Protein AF-A0A9P0GZU6-F1 (afdb_monomer)

pLDDT: mean 70.18, std 22.75, range [29.7, 97.75]

Sequence (263 aa):
MEDRLNSVRKYFKKKSNDSEFVQRFGGVPQIGFRISFCESTKELKVKVIGARQLPTDYGSVKPQGYLVKVTFYPSKQKFETKTAKDSWPTINEEFSCILLPVKKIDDFFKGQFISFTVYAALGKEEEEQRQKEKPKSILKRYFSFSDGEEIISLRNNSFRRSGSQRRSSYNNSLSNRRTVGAVTYNLDRKLFTQKLRTGEISTPDIWRNITEITSGIQTQPRDGPKGSIELTLQYGVSEDGTNDVVEVTVTKFRCSLQTNATS

Secondary structure (DSSP, 8-state):
--HHHHHHHHHHHGGGSHHHHTTSS-PPPEEEEEEEEETTTTEEEEEEEEEES--S-BTTB--SEEEEEEEEETTTEEEEPPPBPSSS-EEEEEEEEEPPP-SSGGGTTTT-EEEEEEEEE------S----------------------------------------SSSHHHHTEEEEEEEEEE--GGG--EE-TTSEEEPPPEEEEPBP---SS----S--TT-EEEEEEEEEPPTTSS--EEEEEEEEEE---------

InterPro domains:
  IPR000008 C2 domain [PF00168] (43-119)
  IPR035892 C2 domain superfamily [G3DSA:2.60.40.150] (23-128)
  IPR035892 C2 domain superfamily [SSF49562] (34-118)

Structure (mmCIF, N/CA/C/O backbone):
data_AF-A0A9P0GZU6-F1
#
_entry.id   AF-A0A9P0GZU6-F1
#
loop_
_atom_site.group_PDB
_atom_site.id
_atom_site.type_symbol
_atom_site.label_atom_id
_atom_site.label_alt_id
_atom_site.label_comp_id
_atom_site.label_asym_id
_atom_site.label_entity_id
_atom_site.label_seq_id
_atom_site.pdbx_PDB_ins_code
_atom_site.Cartn_x
_atom_site.Cartn_y
_atom_site.Cartn_z
_atom_site.occupancy
_atom_site.B_iso_or_equiv
_atom_site.auth_seq_id
_atom_site.auth_comp_id
_atom_site.auth_asym_id
_atom_site.auth_atom_id
_atom_site.pdbx_PDB_model_num
ATOM 1 N N . MET A 1 1 ? -29.884 -37.800 -18.951 1.00 50.56 1 MET A N 1
ATOM 2 C CA . MET A 1 1 ? -29.728 -36.664 -18.005 1.00 50.56 1 MET A CA 1
ATOM 3 C C . MET A 1 1 ? -28.261 -36.457 -17.588 1.00 50.56 1 MET A C 1
ATOM 5 O O . MET A 1 1 ? -27.971 -35.522 -16.853 1.00 50.56 1 MET A O 1
ATOM 9 N N . GLU A 1 2 ? -27.322 -37.261 -18.102 1.00 46.12 2 GLU A N 1
ATOM 10 C CA . GLU A 1 2 ? -25.896 -37.210 -17.738 1.00 46.12 2 GLU A CA 1
ATOM 11 C C . GLU A 1 2 ? -25.063 -36.249 -18.608 1.00 46.12 2 GLU A C 1
ATOM 13 O O . GLU A 1 2 ? -24.089 -35.672 -18.125 1.00 46.12 2 GLU A O 1
ATOM 18 N N . ASP A 1 3 ? -25.492 -35.948 -19.838 1.00 48.25 3 ASP A N 1
ATOM 19 C CA . ASP A 1 3 ? -24.743 -35.048 -20.733 1.00 48.25 3 ASP A CA 1
ATOM 20 C C . ASP A 1 3 ? -24.732 -33.582 -20.277 1.00 48.25 3 ASP A C 1
ATOM 22 O O . ASP A 1 3 ? -23.764 -32.851 -20.505 1.00 48.25 3 ASP A O 1
ATOM 26 N N . ARG A 1 4 ? -25.770 -33.141 -19.552 1.00 49.88 4 ARG A N 1
ATOM 27 C CA . ARG A 1 4 ? -25.825 -31.778 -18.995 1.00 49.88 4 ARG A CA 1
ATOM 28 C C . ARG A 1 4 ? -24.855 -31.580 -17.825 1.00 49.88 4 ARG A C 1
ATOM 30 O O . ARG A 1 4 ? -24.343 -30.476 -17.652 1.00 49.88 4 ARG A O 1
ATOM 37 N N . LEU A 1 5 ? -24.540 -32.636 -17.070 1.00 46.06 5 LEU A N 1
ATOM 38 C CA . LEU A 1 5 ? -23.590 -32.574 -15.951 1.00 46.06 5 LEU A CA 1
ATOM 39 C C . LEU A 1 5 ? -22.130 -32.502 -16.435 1.00 46.06 5 LEU A C 1
ATOM 41 O O . LEU A 1 5 ? -21.292 -31.856 -15.796 1.00 46.06 5 LEU A O 1
ATOM 45 N N . ASN A 1 6 ? -21.828 -33.073 -17.606 1.00 44.62 6 ASN A N 1
ATOM 46 C CA . ASN A 1 6 ? -20.489 -33.021 -18.197 1.00 44.62 6 ASN A CA 1
ATOM 47 C C . ASN A 1 6 ? -20.115 -31.638 -18.762 1.00 44.62 6 ASN A C 1
ATOM 49 O O . ASN A 1 6 ? -18.947 -31.242 -18.680 1.00 44.62 6 ASN A O 1
ATOM 53 N N . SER A 1 7 ? -21.082 -30.856 -19.253 1.00 52.66 7 SER A N 1
ATOM 54 C CA . SER A 1 7 ? -20.830 -29.473 -19.698 1.00 52.66 7 SER A CA 1
ATOM 55 C C . SER A 1 7 ? -20.532 -28.515 -18.541 1.00 52.66 7 SER A C 1
ATOM 57 O O . SER A 1 7 ? -19.673 -27.641 -18.673 1.00 52.66 7 SER A O 1
ATOM 59 N N . VAL A 1 8 ? -21.152 -28.718 -17.373 1.00 52.28 8 VAL A N 1
ATOM 60 C CA . VAL A 1 8 ? -20.880 -27.902 -16.176 1.00 52.28 8 VAL A CA 1
ATOM 61 C C . VAL A 1 8 ? -19.484 -28.206 -15.618 1.00 52.28 8 VAL A C 1
ATOM 63 O O . VAL A 1 8 ? -18.728 -27.282 -15.317 1.00 52.28 8 VAL A O 1
ATOM 66 N N . ARG A 1 9 ? -19.064 -29.481 -15.584 1.00 46.75 9 ARG A N 1
ATOM 67 C CA . ARG A 1 9 ? -17.690 -29.856 -15.186 1.00 46.75 9 ARG A CA 1
ATOM 68 C C . ARG A 1 9 ? -16.615 -29.275 -16.110 1.00 46.75 9 ARG A C 1
ATOM 70 O O . ARG A 1 9 ? -15.569 -28.854 -15.618 1.00 46.75 9 ARG A O 1
ATOM 77 N N . LYS A 1 10 ? -16.863 -29.193 -17.424 1.00 45.28 10 LYS A N 1
ATOM 78 C CA . LYS A 1 10 ? -15.938 -28.537 -18.370 1.00 45.28 10 LYS A CA 1
ATOM 79 C C . LYS A 1 10 ? -15.837 -27.023 -18.146 1.00 45.28 10 LYS A C 1
ATOM 81 O O . LYS A 1 10 ? -14.750 -26.472 -18.305 1.00 45.28 10 LYS A O 1
ATOM 86 N N . TYR A 1 11 ? -16.910 -26.368 -17.702 1.00 40.34 11 TYR A N 1
ATOM 87 C CA . TYR A 1 11 ? -16.882 -24.946 -17.341 1.00 40.34 11 TYR A CA 1
ATOM 88 C C . TYR A 1 11 ? -16.046 -24.669 -16.082 1.00 40.34 11 TYR A C 1
ATOM 90 O O . TYR A 1 11 ? -15.279 -23.708 -16.055 1.00 40.34 11 TYR A O 1
ATOM 98 N N . PHE A 1 12 ? -16.108 -25.546 -15.074 1.00 44.78 12 PHE A N 1
ATOM 99 C CA . PHE A 1 12 ? -15.284 -25.415 -13.865 1.00 44.78 12 PHE A CA 1
ATOM 100 C C . PHE A 1 12 ? -13.815 -25.822 -14.068 1.00 44.78 12 PHE A C 1
ATOM 102 O O . PHE A 1 12 ? -12.946 -25.271 -13.397 1.00 44.78 12 PHE A O 1
ATOM 109 N N . LYS A 1 13 ? -13.504 -26.700 -15.034 1.00 39.34 13 LYS A N 1
ATOM 110 C CA . LYS A 1 13 ? -12.113 -27.026 -15.416 1.00 39.34 13 LYS A CA 1
ATOM 111 C C . LYS A 1 13 ? -11.440 -25.964 -16.292 1.00 39.34 13 LYS A C 1
ATOM 113 O O . LYS A 1 13 ? -10.220 -25.903 -16.333 1.00 39.34 13 LYS A O 1
ATOM 118 N N . LYS A 1 14 ? -12.192 -25.093 -16.974 1.00 38.81 14 LYS A N 1
ATOM 119 C CA . LYS A 1 14 ? -11.591 -24.021 -17.792 1.00 38.81 14 LYS A CA 1
ATOM 120 C C . LYS A 1 14 ? -11.000 -22.883 -16.945 1.00 38.81 14 LYS A C 1
ATOM 122 O O . LYS A 1 14 ? -10.161 -22.139 -17.434 1.00 38.81 14 LYS A O 1
ATOM 127 N N . LYS A 1 15 ? -11.376 -22.784 -15.663 1.00 37.78 15 LYS A N 1
ATOM 128 C CA . LYS A 1 15 ? -10.842 -21.787 -14.720 1.00 37.78 15 LYS A CA 1
ATOM 129 C C . LYS A 1 15 ? -9.496 -22.177 -14.088 1.00 37.78 15 LYS A C 1
ATOM 131 O O . LYS A 1 15 ? -8.922 -21.366 -13.374 1.00 37.78 15 LYS A O 1
ATOM 136 N N . SER A 1 16 ? -8.993 -23.389 -14.347 1.00 39.06 16 SER A N 1
ATOM 137 C CA . SER A 1 16 ? -7.688 -23.864 -13.857 1.00 39.06 16 SER A CA 1
ATOM 138 C C . SER A 1 16 ? -6.571 -23.807 -14.903 1.00 39.06 16 SER A C 1
ATOM 140 O O . SER A 1 16 ? -5.476 -24.276 -14.625 1.00 39.06 16 SER A O 1
ATOM 142 N N . ASN A 1 17 ? -6.812 -23.254 -16.096 1.00 33.50 17 ASN A N 1
ATOM 143 C CA . ASN A 1 17 ? -5.768 -23.130 -17.123 1.00 33.50 17 ASN A CA 1
ATOM 144 C C . ASN A 1 17 ? -5.117 -21.739 -17.175 1.00 33.50 17 ASN A C 1
ATOM 146 O O . ASN A 1 17 ? -4.093 -21.585 -17.832 1.00 33.50 17 ASN A O 1
ATOM 150 N N . ASP A 1 18 ? -5.614 -20.761 -16.410 1.00 41.44 18 ASP A N 1
ATOM 151 C CA . ASP A 1 18 ? -4.867 -19.516 -16.172 1.00 41.44 18 ASP A CA 1
ATOM 152 C C . ASP A 1 18 ? -3.592 -19.771 -15.346 1.00 41.44 18 ASP A C 1
ATOM 154 O O . ASP A 1 18 ? -2.635 -19.007 -15.434 1.00 41.44 18 ASP A O 1
ATOM 158 N N . SER A 1 19 ? -3.516 -20.878 -14.593 1.00 42.94 19 SER A N 1
ATOM 159 C CA . SER A 1 19 ? -2.302 -21.264 -13.860 1.00 42.94 19 SER A CA 1
ATOM 160 C C . SER A 1 19 ? -1.188 -21.852 -14.732 1.00 42.94 19 SER A C 1
ATOM 162 O O . SER A 1 19 ? -0.045 -21.874 -14.285 1.00 42.94 19 SER A O 1
ATOM 164 N N . GLU A 1 20 ? -1.471 -22.285 -15.965 1.00 37.75 20 GLU A N 1
ATOM 165 C CA . GLU A 1 20 ? -0.438 -22.816 -16.874 1.00 37.75 20 GLU A CA 1
ATOM 166 C C . GLU A 1 20 ? 0.292 -21.700 -17.642 1.00 37.75 20 GLU A C 1
ATOM 168 O O . GLU A 1 20 ? 1.477 -21.825 -17.947 1.00 37.75 20 GLU A O 1
ATOM 173 N N . PHE A 1 21 ? -0.366 -20.560 -17.887 1.00 39.41 21 PHE A N 1
ATOM 174 C CA . PHE A 1 21 ? 0.281 -19.394 -18.505 1.00 39.41 21 PHE A CA 1
ATOM 175 C C . PHE A 1 21 ? 1.208 -18.650 -17.524 1.00 39.41 21 PHE A C 1
ATOM 177 O O . PHE A 1 21 ? 2.250 -18.128 -17.920 1.00 39.41 21 PHE A O 1
ATOM 184 N N . VAL A 1 22 ? 0.887 -18.688 -16.225 1.00 44.03 22 VAL A N 1
ATOM 185 C CA . VAL A 1 22 ? 1.690 -18.104 -15.129 1.00 44.03 22 VAL A CA 1
ATOM 186 C C . VAL A 1 22 ? 2.964 -18.916 -14.835 1.00 44.03 22 VAL A C 1
ATOM 188 O O . VAL A 1 22 ? 3.830 -18.469 -14.095 1.00 44.03 22 VAL A O 1
ATOM 191 N N . GLN A 1 23 ? 3.135 -20.101 -15.425 1.00 40.12 23 GLN A N 1
ATOM 192 C CA . GLN A 1 23 ? 4.311 -20.938 -15.167 1.00 40.12 23 GLN A CA 1
ATOM 193 C C . GLN A 1 23 ? 5.523 -20.614 -16.055 1.00 40.12 23 GLN A C 1
ATOM 195 O O . GLN A 1 23 ? 6.624 -21.074 -15.759 1.00 40.12 23 GLN A O 1
ATOM 200 N N . ARG A 1 24 ? 5.355 -19.817 -17.123 1.00 39.38 24 ARG A N 1
ATOM 201 C CA . ARG A 1 24 ? 6.458 -19.444 -18.037 1.00 39.38 24 ARG A CA 1
ATOM 202 C C . ARG A 1 24 ? 7.058 -18.060 -17.793 1.00 39.38 24 ARG A C 1
ATOM 204 O O . ARG A 1 24 ? 8.130 -17.776 -18.315 1.00 39.38 24 ARG A O 1
ATOM 211 N N . PHE A 1 25 ? 6.419 -17.236 -16.971 1.00 44.50 25 PHE A N 1
ATOM 212 C CA . PHE A 1 25 ? 6.897 -15.914 -16.573 1.00 44.50 25 PHE A CA 1
ATOM 213 C C . PHE A 1 25 ? 6.663 -15.778 -15.067 1.00 44.50 25 PHE A C 1
ATOM 215 O O . PHE A 1 25 ? 5.678 -16.307 -14.574 1.00 44.50 25 PHE A O 1
ATOM 222 N N . GLY A 1 26 ? 7.599 -15.170 -14.331 1.00 57.03 26 GLY A N 1
ATOM 223 C CA . GLY A 1 26 ? 7.640 -15.162 -12.861 1.00 57.03 26 GLY A CA 1
ATOM 224 C C . GLY A 1 26 ? 6.287 -14.923 -12.169 1.00 57.03 26 GLY A C 1
ATOM 225 O O . GLY A 1 26 ? 5.406 -14.269 -12.714 1.00 57.03 26 GLY A O 1
ATOM 226 N N . GLY A 1 27 ? 6.120 -15.489 -10.967 1.00 74.56 27 GLY A N 1
ATOM 227 C CA . GLY A 1 27 ? 4.840 -15.502 -10.244 1.00 74.56 27 GLY A CA 1
ATOM 228 C C . GLY A 1 27 ? 4.198 -14.124 -9.999 1.00 74.56 27 GLY A C 1
ATOM 229 O O . GLY A 1 27 ? 4.777 -13.078 -10.267 1.00 74.56 27 GLY A O 1
ATOM 230 N N . VAL A 1 28 ? 2.967 -14.123 -9.480 1.00 88.06 28 VAL A N 1
ATOM 231 C CA . VAL A 1 28 ? 2.176 -12.897 -9.277 1.00 88.06 28 VAL A CA 1
ATOM 232 C C . VAL A 1 28 ? 2.859 -11.958 -8.266 1.00 88.06 28 VAL A C 1
ATOM 234 O O . VAL A 1 28 ? 3.036 -12.365 -7.114 1.00 88.06 28 VAL A O 1
ATOM 237 N N . PRO A 1 29 ? 3.164 -10.694 -8.628 1.00 92.62 29 PRO A N 1
ATOM 238 C CA . PRO A 1 29 ? 3.783 -9.736 -7.719 1.00 92.62 29 PRO A CA 1
ATOM 239 C C . PRO A 1 29 ? 2.983 -9.577 -6.427 1.00 92.62 29 PRO A C 1
ATOM 241 O O . PRO A 1 29 ? 1.757 -9.442 -6.447 1.00 92.62 29 PRO A O 1
ATOM 244 N N . GLN A 1 30 ? 3.668 -9.579 -5.287 1.00 95.62 30 GLN A N 1
ATOM 245 C CA . GLN A 1 30 ? 3.032 -9.513 -3.972 1.00 95.62 30 GLN A CA 1
ATOM 246 C C . GLN A 1 30 ? 3.766 -8.572 -3.026 1.00 95.62 30 GLN A C 1
ATOM 248 O O . GLN A 1 30 ? 4.989 -8.454 -3.071 1.00 95.62 30 GLN A O 1
ATOM 253 N N . ILE A 1 31 ? 3.007 -7.957 -2.122 1.00 97.00 31 ILE A N 1
ATOM 254 C CA . ILE A 1 31 ? 3.524 -7.134 -1.029 1.00 97.00 31 ILE A CA 1
ATOM 255 C C . ILE A 1 31 ? 3.182 -7.764 0.320 1.00 97.00 31 ILE A C 1
ATOM 257 O O . ILE A 1 31 ? 2.057 -8.225 0.535 1.00 97.00 31 ILE A O 1
ATOM 261 N N . GLY A 1 32 ? 4.172 -7.783 1.209 1.00 97.31 32 GLY A N 1
ATOM 262 C CA . GLY A 1 32 ? 4.068 -8.227 2.589 1.00 97.31 32 GLY A CA 1
ATOM 263 C C . GLY A 1 32 ? 3.984 -7.038 3.540 1.00 97.31 32 GLY A C 1
ATOM 264 O O . GLY A 1 32 ? 4.826 -6.138 3.483 1.00 97.31 32 GLY A O 1
ATOM 265 N N . PHE A 1 33 ? 3.002 -7.031 4.435 1.00 97.75 33 PHE A N 1
ATOM 266 C CA . PHE A 1 33 ? 2.864 -5.997 5.459 1.00 97.75 33 PHE A CA 1
ATOM 267 C C . PHE A 1 33 ? 2.234 -6.532 6.746 1.00 97.75 33 PHE A C 1
ATOM 269 O O . PHE A 1 33 ? 1.566 -7.567 6.756 1.00 97.75 33 PHE A O 1
ATOM 276 N N . ARG A 1 34 ? 2.429 -5.789 7.834 1.00 96.81 34 ARG A N 1
ATOM 277 C CA . ARG A 1 34 ? 1.799 -6.016 9.136 1.00 96.81 34 ARG A CA 1
ATOM 278 C C . ARG A 1 34 ? 1.287 -4.694 9.686 1.00 96.81 34 ARG A C 1
ATOM 280 O O . ARG A 1 34 ? 1.948 -3.669 9.528 1.00 96.81 34 ARG A O 1
ATOM 287 N N . ILE A 1 35 ? 0.126 -4.715 10.326 1.00 95.81 35 ILE A N 1
ATOM 288 C CA . ILE A 1 35 ? -0.487 -3.522 10.908 1.00 95.81 35 ILE A CA 1
ATOM 289 C C . ILE A 1 35 ? -0.637 -3.744 12.405 1.00 95.81 35 ILE A C 1
ATOM 291 O O . ILE A 1 35 ? -1.144 -4.784 12.824 1.00 95.81 35 ILE A O 1
ATOM 295 N N . SER A 1 36 ? -0.222 -2.760 13.191 1.00 94.62 36 SER A N 1
ATOM 296 C CA . SER A 1 36 ? -0.380 -2.750 14.640 1.00 94.62 36 SER A CA 1
ATOM 297 C C . SER A 1 36 ? -1.113 -1.493 15.086 1.00 94.62 36 SER A C 1
ATOM 299 O O . SER A 1 36 ? -0.995 -0.441 14.463 1.00 94.62 36 SER A O 1
ATOM 301 N N . PHE A 1 37 ? -1.885 -1.592 16.157 1.00 93.12 37 PHE A N 1
ATOM 302 C CA . PHE A 1 37 ? -2.623 -0.480 16.731 1.00 93.12 37 PHE A CA 1
ATOM 303 C C . PHE A 1 37 ? -2.463 -0.475 18.245 1.00 93.12 37 PHE A C 1
ATOM 305 O O . PHE A 1 37 ? -2.721 -1.481 18.910 1.00 93.12 37 PHE A O 1
ATOM 312 N N . CYS A 1 38 ? -2.062 0.672 18.781 1.00 91.25 38 CYS A N 1
ATOM 313 C CA . CYS A 1 38 ? -1.975 0.909 20.211 1.00 91.25 38 CYS A CA 1
ATOM 314 C C . CYS A 1 38 ? -3.171 1.751 20.661 1.00 91.25 38 CYS A C 1
ATOM 316 O O . CYS A 1 38 ? -3.330 2.901 20.250 1.00 91.25 38 CYS A O 1
ATOM 318 N N . GLU A 1 39 ? -4.014 1.186 21.524 1.00 86.88 39 GLU A N 1
ATOM 319 C CA . GLU A 1 39 ? -5.253 1.838 21.959 1.00 86.88 39 GLU A CA 1
ATOM 320 C C . GLU A 1 39 ? -4.998 3.065 22.851 1.00 86.88 39 GLU A C 1
ATOM 322 O O . GLU A 1 39 ? -5.708 4.066 22.747 1.00 86.88 39 GLU A O 1
ATOM 327 N N . SER A 1 40 ? -3.950 3.030 23.681 1.00 86.88 40 SER A N 1
ATOM 328 C CA . SER A 1 40 ? -3.622 4.114 24.617 1.00 86.88 40 SER A CA 1
ATOM 329 C C . SER A 1 40 ? -3.094 5.364 23.910 1.00 86.88 40 SER A C 1
ATOM 331 O O . SER A 1 40 ? -3.500 6.480 24.237 1.00 86.88 40 SER A O 1
ATOM 333 N N . THR A 1 41 ? -2.224 5.189 22.913 1.00 88.94 41 THR A N 1
ATOM 334 C CA . THR A 1 41 ? -1.644 6.291 22.129 1.00 88.94 41 THR A CA 1
ATOM 335 C C . THR A 1 41 ? -2.458 6.625 20.882 1.00 88.94 41 THR A C 1
ATOM 337 O O . THR A 1 41 ? -2.214 7.655 20.256 1.00 88.94 41 THR A O 1
ATOM 340 N N . LYS A 1 42 ? -3.437 5.777 20.526 1.00 89.12 42 LYS A N 1
ATOM 341 C CA . LYS A 1 42 ? -4.217 5.846 19.275 1.00 89.12 42 LYS A CA 1
ATOM 342 C C . LYS A 1 42 ? -3.323 5.805 18.035 1.00 89.12 42 LYS A C 1
ATOM 344 O O . LYS A 1 42 ? -3.674 6.336 16.981 1.00 89.12 42 LYS A O 1
ATOM 349 N N . GLU A 1 43 ? -2.152 5.200 18.174 1.00 92.00 43 GLU A N 1
ATOM 350 C CA . GLU A 1 43 ? -1.154 5.114 17.122 1.00 92.00 43 GLU A CA 1
ATOM 351 C C . GLU A 1 43 ? -1.396 3.853 16.294 1.00 92.00 43 GLU A C 1
ATOM 353 O O . GLU A 1 43 ? -1.410 2.736 16.818 1.00 92.00 43 GLU A O 1
ATOM 358 N N . LEU A 1 44 ? -1.583 4.040 14.991 1.00 93.31 44 LEU A N 1
ATOM 359 C CA . LEU A 1 44 ? -1.622 2.975 14.001 1.00 93.31 44 LEU A CA 1
ATOM 360 C C . LEU A 1 44 ? -0.253 2.890 13.328 1.00 93.31 44 LEU A C 1
ATOM 362 O O . LEU A 1 44 ? 0.217 3.872 12.753 1.00 93.31 44 LEU A O 1
ATOM 366 N N . LYS A 1 45 ? 0.362 1.713 13.374 1.00 95.25 45 LYS A N 1
ATOM 367 C CA . LYS A 1 45 ? 1.660 1.412 12.774 1.00 95.25 45 LYS A CA 1
ATOM 368 C C . LYS A 1 45 ? 1.493 0.440 11.622 1.00 95.25 45 LYS A C 1
ATOM 370 O O . LYS A 1 45 ? 0.742 -0.530 11.710 1.00 95.25 45 LYS A O 1
ATOM 375 N N . VAL A 1 46 ? 2.214 0.688 10.542 1.00 97.06 46 VAL A N 1
ATOM 376 C CA . VAL A 1 46 ? 2.243 -0.152 9.351 1.00 97.06 46 VAL A CA 1
ATOM 377 C C . VAL A 1 46 ? 3.685 -0.496 9.066 1.00 97.06 46 VAL A C 1
ATOM 379 O O . VAL A 1 46 ? 4.474 0.373 8.701 1.00 97.06 46 VAL A O 1
ATOM 382 N N . LYS A 1 47 ? 4.011 -1.777 9.194 1.00 97.31 47 LYS A N 1
ATOM 383 C CA . LYS A 1 47 ? 5.304 -2.320 8.811 1.00 97.31 47 LYS A CA 1
ATOM 384 C C . LYS A 1 47 ? 5.210 -2.912 7.412 1.00 97.31 47 LYS A C 1
ATOM 386 O O . LYS A 1 47 ? 4.472 -3.874 7.197 1.00 97.31 47 LYS A O 1
ATOM 391 N N . VAL A 1 48 ? 5.980 -2.374 6.474 1.00 97.56 48 VAL A N 1
ATOM 392 C CA . VAL A 1 48 ? 6.198 -2.983 5.158 1.00 97.56 48 VAL A CA 1
ATOM 393 C C . VAL A 1 48 ? 7.285 -4.040 5.321 1.00 97.56 48 VAL A C 1
ATOM 395 O O . VAL A 1 48 ? 8.448 -3.717 5.539 1.00 97.56 48 VAL A O 1
ATOM 398 N N . ILE A 1 49 ? 6.908 -5.315 5.247 1.00 96.94 49 ILE A N 1
ATOM 399 C CA . ILE A 1 49 ? 7.833 -6.445 5.422 1.00 96.94 49 ILE A CA 1
ATOM 400 C C . ILE A 1 49 ? 8.756 -6.528 4.205 1.00 96.94 49 ILE A C 1
ATOM 402 O O . ILE A 1 49 ? 9.978 -6.577 4.331 1.00 96.94 49 ILE A O 1
ATOM 406 N N . GLY A 1 50 ? 8.168 -6.483 3.013 1.00 95.25 50 GLY A N 1
ATOM 407 C CA . GLY A 1 50 ? 8.892 -6.601 1.759 1.00 95.25 50 GLY A CA 1
ATOM 408 C C . GLY A 1 50 ? 7.954 -6.815 0.585 1.00 95.25 50 GLY A C 1
ATOM 409 O O . GLY A 1 50 ? 6.734 -6.685 0.703 1.00 95.25 50 GLY A O 1
ATOM 410 N N . ALA A 1 51 ? 8.530 -7.173 -0.550 1.00 95.12 51 ALA A N 1
ATOM 411 C CA . ALA A 1 51 ? 7.787 -7.543 -1.741 1.00 95.12 51 ALA A CA 1
ATOM 412 C C . ALA A 1 51 ? 8.434 -8.761 -2.400 1.00 95.12 51 ALA A C 1
ATOM 414 O O . ALA A 1 51 ? 9.589 -9.085 -2.133 1.00 95.12 51 ALA A O 1
ATOM 415 N N . ARG A 1 52 ? 7.675 -9.469 -3.232 1.00 94.19 52 ARG A N 1
ATOM 416 C CA . ARG A 1 52 ? 8.157 -10.659 -3.935 1.00 94.19 52 ARG A CA 1
ATOM 417 C C . ARG A 1 52 ? 7.591 -10.732 -5.335 1.00 94.19 52 ARG A C 1
ATOM 419 O O . ARG A 1 52 ? 6.501 -10.223 -5.592 1.00 94.19 52 ARG A O 1
ATOM 426 N N . GLN A 1 53 ? 8.336 -11.416 -6.200 1.00 91.00 53 GLN A N 1
ATOM 427 C CA . GLN A 1 53 ? 7.958 -11.662 -7.591 1.00 91.00 53 GLN A CA 1
ATOM 428 C C . GLN A 1 53 ? 7.713 -10.355 -8.368 1.00 91.00 53 GLN A C 1
ATOM 430 O O . GLN A 1 53 ? 6.804 -10.268 -9.184 1.00 91.00 53 GLN A O 1
ATOM 435 N N . LEU A 1 54 ? 8.508 -9.314 -8.090 1.00 90.69 54 LEU A N 1
ATOM 436 C CA . LEU A 1 54 ? 8.398 -8.039 -8.799 1.00 90.69 54 LEU A CA 1
ATOM 437 C C . LEU A 1 54 ? 8.968 -8.130 -10.235 1.00 90.69 54 LEU A C 1
ATOM 439 O O . LEU A 1 54 ? 9.940 -8.865 -10.441 1.00 90.69 54 LEU A O 1
ATOM 443 N N . PRO A 1 55 ? 8.416 -7.378 -11.213 1.00 88.06 55 PRO A N 1
ATOM 444 C CA . PRO A 1 55 ? 8.830 -7.459 -12.619 1.00 88.06 55 PRO A CA 1
ATOM 445 C C . PRO A 1 55 ? 10.275 -7.015 -12.857 1.00 88.06 55 PRO A C 1
ATOM 447 O O . PRO A 1 55 ? 10.599 -5.840 -12.724 1.00 88.06 55 PRO A O 1
ATOM 450 N N . THR A 1 56 ? 11.138 -7.937 -13.274 1.00 85.81 56 THR A N 1
ATOM 451 C CA . THR A 1 56 ? 12.582 -7.704 -13.458 1.00 85.81 56 THR A CA 1
ATOM 452 C C . THR A 1 56 ? 12.953 -6.874 -14.681 1.00 85.81 56 THR A C 1
ATOM 454 O O . THR A 1 56 ? 14.116 -6.506 -14.852 1.00 85.81 56 THR A O 1
ATOM 457 N N . ASP A 1 57 ? 11.993 -6.595 -15.548 1.00 80.19 57 ASP A N 1
ATOM 458 C CA . ASP A 1 57 ? 12.202 -5.937 -16.822 1.00 80.19 57 ASP A CA 1
ATOM 459 C C . ASP A 1 57 ? 10.952 -5.170 -17.250 1.00 80.19 57 ASP A C 1
ATOM 461 O O . ASP A 1 57 ? 9.815 -5.543 -16.978 1.00 80.19 57 ASP A O 1
ATOM 465 N N . TYR A 1 58 ? 11.193 -4.058 -17.932 1.00 78.88 58 TYR A N 1
ATOM 466 C CA . TYR A 1 58 ? 10.173 -3.196 -18.510 1.00 78.88 58 TYR A CA 1
ATOM 467 C C . TYR A 1 58 ? 10.495 -2.994 -19.993 1.00 78.88 58 TYR A C 1
ATOM 469 O O . TYR A 1 58 ? 10.772 -1.885 -20.462 1.00 78.88 58 TYR A O 1
ATOM 477 N N . GLY A 1 59 ? 10.515 -4.101 -20.741 1.00 78.44 59 GLY A N 1
ATOM 478 C CA . GLY A 1 59 ? 10.943 -4.140 -22.136 1.00 78.44 59 GLY A CA 1
ATOM 479 C C . GLY A 1 59 ? 12.466 -4.090 -22.255 1.00 78.44 59 GLY A C 1
ATOM 480 O O . GLY A 1 59 ? 13.139 -5.079 -22.005 1.00 78.44 59 GLY A O 1
ATOM 481 N N . SER A 1 60 ? 13.021 -2.950 -22.667 1.00 73.50 60 SER A N 1
ATOM 482 C CA . SER A 1 60 ? 14.479 -2.789 -22.836 1.00 73.50 60 SER A CA 1
ATOM 483 C C . SER A 1 60 ? 15.174 -2.184 -21.611 1.00 73.50 60 SER A C 1
ATOM 485 O O . SER A 1 60 ? 16.381 -1.963 -21.640 1.00 73.50 60 SER A O 1
ATOM 487 N N . VAL A 1 61 ? 14.422 -1.875 -20.551 1.00 77.88 61 VAL A N 1
ATOM 488 C CA . VAL A 1 61 ? 14.926 -1.204 -19.346 1.00 77.88 61 VAL A CA 1
ATOM 489 C C . VAL A 1 61 ? 14.753 -2.125 -18.147 1.00 77.88 61 VAL A C 1
ATOM 491 O O . VAL A 1 61 ? 13.663 -2.651 -17.925 1.00 77.88 61 VAL A O 1
ATOM 494 N N . LYS A 1 62 ? 15.818 -2.301 -17.363 1.00 83.81 62 LYS A N 1
ATOM 495 C CA . LYS A 1 62 ? 15.766 -3.008 -16.081 1.00 83.81 62 LYS A CA 1
ATOM 496 C C . LYS A 1 62 ? 15.518 -2.015 -14.940 1.00 83.81 62 LYS A C 1
ATOM 498 O O . LYS A 1 62 ? 16.047 -0.903 -14.992 1.00 83.81 62 LYS A O 1
ATOM 503 N N . PRO A 1 63 ? 14.726 -2.384 -13.923 1.00 88.06 63 PRO A N 1
ATOM 504 C CA . PRO A 1 63 ? 14.577 -1.575 -12.728 1.00 88.06 63 PRO A CA 1
ATOM 505 C C . PRO A 1 63 ? 15.866 -1.621 -11.902 1.00 88.06 63 PRO A C 1
ATOM 507 O O . PRO A 1 63 ? 16.467 -2.679 -11.727 1.00 88.06 63 PRO A O 1
ATOM 510 N N . GLN A 1 64 ? 16.276 -0.472 -11.373 1.00 88.19 64 GLN A N 1
ATOM 511 C CA . GLN A 1 64 ? 17.398 -0.368 -10.433 1.00 88.19 64 GLN A CA 1
ATOM 512 C C . GLN A 1 64 ? 17.002 -0.780 -9.015 1.00 88.19 64 GLN A C 1
ATOM 514 O O . GLN A 1 64 ? 17.841 -1.157 -8.201 1.00 88.19 64 GLN A O 1
ATOM 519 N N . GLY A 1 65 ? 15.710 -0.693 -8.719 1.00 91.25 65 GLY A N 1
ATOM 520 C CA . GLY A 1 65 ? 15.143 -1.088 -7.448 1.00 91.25 65 GLY A CA 1
ATOM 521 C C . GLY A 1 65 ? 13.669 -0.739 -7.376 1.00 91.25 65 GLY A C 1
ATOM 522 O O . GLY A 1 65 ? 13.070 -0.238 -8.334 1.00 91.25 65 GLY A O 1
ATOM 523 N N . TYR A 1 66 ? 13.094 -1.000 -6.214 1.00 93.31 66 TYR A N 1
ATOM 524 C CA . TYR A 1 66 ? 11.684 -0.805 -5.943 1.00 93.31 66 TYR A CA 1
ATOM 525 C C . TYR A 1 66 ? 11.488 -0.044 -4.653 1.00 93.31 66 TYR A C 1
ATOM 527 O O . TYR A 1 66 ? 12.269 -0.158 -3.712 1.00 93.31 66 TYR A O 1
ATOM 535 N N . LEU A 1 67 ? 10.402 0.704 -4.608 1.00 94.44 67 LEU A N 1
ATOM 536 C CA . LEU A 1 67 ? 9.970 1.427 -3.427 1.00 94.44 67 LEU A CA 1
ATOM 537 C C . LEU A 1 67 ? 8.466 1.263 -3.262 1.00 94.44 67 LEU A C 1
ATOM 539 O O . LEU A 1 67 ? 7.724 1.080 -4.235 1.00 94.44 67 LEU A O 1
ATOM 543 N N . VAL A 1 68 ? 8.014 1.335 -2.018 1.00 96.12 68 VAL A N 1
ATOM 544 C CA . VAL A 1 68 ? 6.605 1.235 -1.662 1.00 96.12 68 VAL A CA 1
ATOM 545 C C . VAL A 1 68 ? 6.160 2.565 -1.090 1.00 96.12 68 VAL A C 1
ATOM 547 O O . VAL A 1 68 ? 6.720 3.076 -0.123 1.00 96.12 68 VAL A O 1
ATOM 550 N N . LYS A 1 69 ? 5.095 3.106 -1.666 1.00 96.31 69 LYS A N 1
ATOM 551 C CA . LYS A 1 69 ? 4.380 4.247 -1.119 1.00 96.31 69 LYS A CA 1
ATOM 552 C C . LYS A 1 69 ? 3.212 3.763 -0.276 1.00 96.31 69 LYS A C 1
ATOM 554 O O . LYS A 1 69 ? 2.321 3.088 -0.790 1.00 96.31 69 LYS A O 1
ATOM 559 N N . VAL A 1 70 ? 3.190 4.151 0.991 1.00 97.38 70 VAL A N 1
ATOM 560 C CA . VAL A 1 70 ? 2.115 3.841 1.938 1.00 97.38 70 VAL A CA 1
ATOM 561 C C . VAL A 1 70 ? 1.265 5.091 2.121 1.00 97.38 70 VAL A C 1
ATOM 563 O O . VAL A 1 70 ? 1.775 6.143 2.499 1.00 97.38 70 VAL A O 1
ATOM 566 N N . THR A 1 71 ? -0.026 5.005 1.811 1.00 96.19 71 THR A N 1
ATOM 567 C CA . THR A 1 71 ? -0.968 6.121 1.963 1.00 96.19 71 THR A CA 1
ATOM 568 C C . THR A 1 71 ? -2.091 5.744 2.914 1.00 96.19 71 THR A C 1
ATOM 570 O O . THR A 1 71 ? -2.820 4.786 2.660 1.00 96.19 71 THR A O 1
ATOM 573 N N . PHE A 1 72 ? -2.252 6.521 3.977 1.00 94.50 72 PHE A N 1
ATOM 574 C CA . PHE A 1 72 ? -3.315 6.363 4.962 1.00 94.50 72 PHE A CA 1
ATOM 575 C C . PHE A 1 72 ? -4.540 7.176 4.548 1.00 94.50 72 PHE A C 1
ATOM 577 O O . PHE A 1 72 ? -4.422 8.353 4.203 1.00 94.50 72 PHE A O 1
ATOM 584 N N . TYR A 1 73 ? -5.723 6.571 4.597 1.00 92.44 73 TYR A N 1
ATOM 585 C CA . TYR A 1 73 ? -6.995 7.243 4.345 1.00 92.44 73 TYR A CA 1
ATOM 586 C C . TYR A 1 73 ? -7.898 7.154 5.578 1.00 92.44 73 TYR A C 1
ATOM 588 O O . TYR A 1 73 ? -7.891 6.127 6.259 1.00 92.44 73 TYR A O 1
ATOM 596 N N . PRO A 1 74 ? -8.676 8.215 5.877 1.00 88.94 74 PRO A N 1
ATOM 597 C CA . PRO A 1 74 ? -8.929 9.410 5.056 1.00 88.94 74 PRO A CA 1
ATOM 598 C C . PRO A 1 74 ? -7.910 10.554 5.209 1.00 88.94 74 PRO A C 1
ATOM 600 O O . PRO A 1 74 ? -8.020 11.546 4.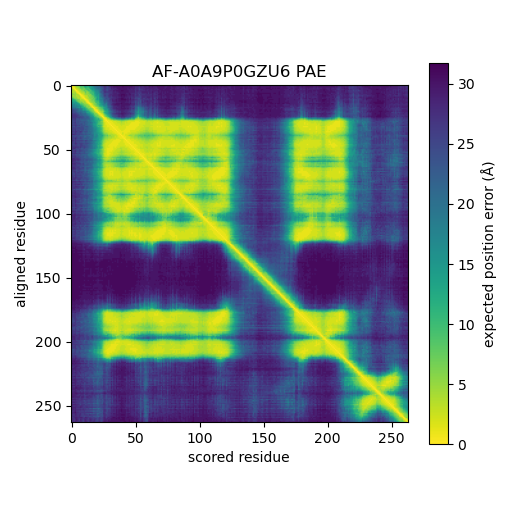492 1.00 88.94 74 PRO A O 1
ATOM 603 N N . SER A 1 75 ? -6.916 10.440 6.098 1.00 86.00 75 SER A N 1
ATOM 604 C CA . SER A 1 75 ? -5.943 11.513 6.382 1.00 86.00 75 SER A CA 1
ATOM 605 C C . SER A 1 75 ? -5.085 11.926 5.177 1.00 86.00 75 SER A C 1
ATOM 607 O O . SER A 1 75 ? -4.511 13.013 5.176 1.00 86.00 75 SER A O 1
ATOM 609 N N . LYS A 1 76 ? -4.998 11.074 4.144 1.00 89.38 76 LYS A N 1
ATOM 610 C CA . LYS A 1 76 ? -4.148 11.224 2.949 1.00 89.38 76 LYS A CA 1
ATOM 611 C C . LYS A 1 76 ? -2.662 11.384 3.286 1.00 89.38 76 LYS A C 1
ATOM 613 O O . LYS A 1 76 ? -1.902 11.887 2.454 1.00 89.38 76 LYS A O 1
ATOM 618 N N . GLN A 1 77 ? -2.242 10.940 4.471 1.00 92.38 77 GLN A N 1
ATOM 619 C CA . GLN A 1 77 ? -0.842 10.952 4.878 1.00 92.38 77 GLN A CA 1
ATOM 620 C C . GLN A 1 77 ? -0.066 9.929 4.047 1.00 92.38 77 GLN A C 1
ATOM 622 O O . GLN A 1 77 ? -0.517 8.797 3.874 1.00 92.38 77 GLN A O 1
ATOM 627 N N . LYS A 1 78 ? 1.075 10.343 3.496 1.00 94.69 78 LYS A N 1
ATOM 628 C CA . LYS A 1 78 ? 1.868 9.557 2.546 1.00 94.69 78 LYS A CA 1
ATOM 629 C C . LYS A 1 78 ? 3.269 9.359 3.090 1.00 94.69 78 LYS A C 1
ATOM 631 O O . LYS A 1 78 ? 3.906 10.325 3.495 1.00 94.69 78 LYS A O 1
ATOM 636 N N . PHE A 1 79 ? 3.740 8.129 3.004 1.00 96.12 79 PHE A N 1
ATOM 637 C CA . PHE A 1 79 ? 5.104 7.740 3.314 1.00 96.12 79 PHE A CA 1
ATOM 638 C C . PHE A 1 79 ? 5.678 6.942 2.151 1.00 96.12 79 PHE A C 1
ATOM 640 O O . PHE A 1 79 ? 4.934 6.365 1.354 1.00 96.12 79 PHE A O 1
ATOM 647 N N . GLU A 1 80 ? 6.997 6.927 2.046 1.00 94.56 80 GLU A N 1
ATOM 648 C CA . GLU A 1 80 ? 7.729 6.225 1.001 1.00 94.56 80 GLU A CA 1
ATOM 649 C C . GLU A 1 80 ? 8.874 5.467 1.660 1.00 94.56 80 GLU A C 1
ATOM 651 O O . GLU A 1 80 ? 9.581 6.032 2.496 1.00 94.56 80 GLU A O 1
ATOM 656 N N . THR A 1 81 ? 9.023 4.192 1.313 1.00 95.25 81 THR A N 1
ATOM 657 C CA . THR A 1 81 ? 10.166 3.397 1.760 1.00 95.25 81 THR A CA 1
ATOM 658 C C . THR A 1 81 ? 11.426 3.821 1.022 1.00 95.25 81 THR A C 1
ATOM 660 O O . THR A 1 81 ? 11.362 4.413 -0.062 1.00 95.25 81 THR A O 1
ATOM 663 N N . LYS A 1 82 ? 12.590 3.434 1.538 1.00 91.75 82 LYS A N 1
ATOM 664 C CA . LYS A 1 82 ? 13.820 3.488 0.745 1.00 91.75 82 LYS A CA 1
ATOM 665 C C . LYS A 1 82 ? 13.702 2.574 -0.475 1.00 91.75 82 LYS A C 1
ATOM 667 O O . LYS A 1 82 ? 12.950 1.595 -0.482 1.00 91.75 82 LYS A O 1
ATOM 672 N N . THR A 1 83 ? 14.469 2.904 -1.510 1.00 91.50 83 THR A N 1
ATOM 673 C CA . THR A 1 83 ? 14.611 2.047 -2.685 1.00 91.50 83 THR A CA 1
ATOM 674 C C . THR A 1 83 ? 15.395 0.800 -2.296 1.00 91.50 83 THR A C 1
ATOM 676 O O . THR A 1 83 ? 16.567 0.887 -1.932 1.00 91.50 83 THR A O 1
ATOM 679 N N . ALA A 1 84 ? 14.754 -0.358 -2.390 1.00 90.50 84 ALA A N 1
ATOM 680 C CA . ALA A 1 84 ? 15.382 -1.652 -2.194 1.00 90.50 84 ALA A CA 1
ATOM 681 C C . ALA A 1 84 ? 15.736 -2.269 -3.550 1.00 90.50 84 ALA A C 1
ATOM 683 O O . ALA A 1 84 ? 14.949 -2.215 -4.498 1.00 90.50 84 ALA A O 1
ATOM 684 N N . LYS A 1 85 ? 16.937 -2.839 -3.645 1.00 86.50 85 LYS A N 1
ATOM 685 C CA . LYS A 1 85 ? 17.370 -3.600 -4.820 1.00 86.50 85 LYS A CA 1
ATOM 686 C C . LYS A 1 85 ? 16.718 -4.989 -4.784 1.00 86.50 85 LYS A C 1
ATOM 688 O O . LYS A 1 85 ? 16.184 -5.392 -3.755 1.00 86.50 85 LYS A O 1
ATOM 693 N N . ASP A 1 86 ? 16.762 -5.688 -5.912 1.00 83.88 86 ASP A N 1
ATOM 694 C CA . ASP A 1 86 ? 16.200 -7.030 -6.122 1.00 83.88 86 ASP A CA 1
ATOM 695 C C . ASP A 1 86 ? 14.684 -7.089 -6.342 1.00 83.88 86 ASP A C 1
ATOM 697 O O . ASP A 1 86 ? 13.920 -6.207 -5.962 1.00 83.88 86 ASP A O 1
ATOM 701 N N . SER A 1 87 ? 14.232 -8.163 -6.992 1.00 81.00 87 SER A N 1
ATOM 702 C CA . SER A 1 87 ? 12.808 -8.429 -7.240 1.00 81.00 87 SER A CA 1
ATOM 703 C C . SER A 1 87 ? 12.077 -8.996 -6.016 1.00 81.00 87 SER A C 1
ATOM 705 O O . SER A 1 87 ? 10.850 -9.141 -6.043 1.00 81.00 87 SER A O 1
ATOM 707 N N . TRP A 1 88 ? 12.826 -9.374 -4.971 1.00 88.69 88 TRP A N 1
ATOM 708 C CA . TRP A 1 88 ? 12.341 -9.943 -3.709 1.00 88.69 88 TRP A CA 1
ATOM 709 C C . TRP A 1 88 ? 12.883 -9.153 -2.499 1.00 88.69 88 TRP A C 1
ATOM 711 O O . TRP A 1 88 ? 13.553 -9.722 -1.631 1.00 88.69 88 TRP A O 1
ATOM 721 N N . PRO A 1 89 ? 12.660 -7.828 -2.443 1.00 87.38 89 PRO A N 1
ATOM 722 C CA . PRO A 1 89 ? 13.274 -6.993 -1.426 1.00 87.38 89 PRO A CA 1
ATOM 723 C C . PRO A 1 89 ? 12.671 -7.253 -0.045 1.00 87.38 89 PRO A C 1
ATOM 725 O O . PRO A 1 89 ? 11.449 -7.288 0.132 1.00 87.38 89 PRO A O 1
ATOM 728 N N . THR A 1 90 ? 13.542 -7.335 0.957 1.00 91.50 90 THR A N 1
ATOM 729 C CA . THR A 1 90 ? 13.155 -7.225 2.366 1.00 91.50 90 THR A CA 1
ATOM 730 C C . THR A 1 90 ? 13.304 -5.766 2.783 1.00 91.50 90 THR A C 1
ATOM 732 O O . THR A 1 90 ? 14.412 -5.240 2.785 1.00 91.50 90 THR A O 1
ATOM 735 N N . ILE A 1 91 ? 12.190 -5.106 3.101 1.00 91.44 91 ILE A N 1
ATOM 736 C CA . ILE A 1 91 ? 12.159 -3.661 3.377 1.00 91.44 91 ILE A CA 1
ATOM 737 C C . ILE A 1 91 ? 12.197 -3.418 4.889 1.00 91.44 91 ILE A C 1
ATOM 739 O O . ILE A 1 91 ? 13.057 -2.695 5.379 1.00 91.44 91 ILE A O 1
ATOM 743 N N . ASN A 1 92 ? 11.308 -4.073 5.643 1.00 94.25 92 ASN A N 1
ATOM 744 C CA . ASN A 1 92 ? 11.188 -3.965 7.102 1.00 94.25 92 ASN A CA 1
ATOM 745 C C . ASN A 1 92 ? 11.068 -2.532 7.663 1.00 94.25 92 ASN A C 1
ATOM 747 O O . ASN A 1 92 ? 11.416 -2.298 8.820 1.00 94.25 92 ASN A O 1
ATOM 751 N N . GLU A 1 93 ? 10.529 -1.593 6.888 1.00 95.56 93 GLU A N 1
ATOM 752 C CA . GLU A 1 93 ? 10.292 -0.218 7.335 1.00 95.56 93 GLU A CA 1
ATOM 753 C C . GLU A 1 93 ? 8.918 -0.075 7.991 1.00 95.56 93 GLU A C 1
ATOM 755 O O . GLU A 1 93 ? 7.949 -0.712 7.573 1.00 95.56 93 GLU A O 1
ATOM 760 N N . GLU A 1 94 ? 8.834 0.764 9.021 1.00 96.12 94 GLU A N 1
ATOM 761 C CA . GLU A 1 94 ? 7.613 1.011 9.784 1.00 96.12 94 GLU A CA 1
ATOM 762 C C . GLU A 1 94 ? 7.218 2.487 9.714 1.00 96.12 94 GLU A C 1
ATOM 764 O O . GLU A 1 94 ? 8.045 3.382 9.880 1.00 96.12 94 GLU A O 1
ATOM 769 N N . PHE A 1 95 ? 5.931 2.727 9.478 1.00 95.88 95 PHE A N 1
ATOM 770 C CA . PHE A 1 95 ? 5.330 4.054 9.415 1.00 95.88 95 PHE A CA 1
ATOM 771 C C . PHE A 1 95 ? 4.196 4.135 10.420 1.00 95.88 95 PHE A C 1
ATOM 773 O O . PHE A 1 95 ? 3.404 3.198 10.519 1.00 95.88 95 PHE A O 1
ATOM 780 N N . SER A 1 96 ? 4.079 5.256 11.126 1.00 94.19 96 SER A N 1
ATOM 781 C CA . SER A 1 96 ? 3.002 5.457 12.085 1.00 94.19 96 SER A CA 1
ATOM 782 C C . SER A 1 96 ? 2.165 6.693 11.787 1.00 94.19 96 SER A C 1
ATOM 784 O O . SER A 1 96 ? 2.633 7.687 11.227 1.00 94.19 96 SER A O 1
ATOM 786 N N . CYS A 1 97 ? 0.889 6.611 12.147 1.00 91.06 97 CYS A N 1
ATOM 787 C CA . CYS A 1 97 ? -0.030 7.735 12.133 1.00 91.06 97 CYS A CA 1
ATOM 788 C C . CYS A 1 97 ? -0.913 7.701 13.379 1.00 91.06 97 CYS A C 1
ATOM 790 O O . CYS A 1 97 ? -1.284 6.632 13.868 1.00 91.06 97 CYS A O 1
ATOM 792 N N . ILE A 1 98 ? -1.288 8.875 13.872 1.00 89.50 98 ILE A N 1
ATOM 793 C CA . ILE A 1 98 ? -2.211 8.994 14.999 1.00 89.50 98 ILE A CA 1
ATOM 794 C C . ILE A 1 98 ? -3.633 9.050 14.441 1.00 89.50 98 ILE A C 1
ATOM 796 O O . ILE A 1 98 ? -3.941 9.894 13.595 1.00 89.50 98 ILE A O 1
ATOM 800 N N . LEU A 1 99 ? -4.499 8.151 14.905 1.00 85.94 99 LEU A N 1
ATOM 801 C CA . LEU A 1 99 ? -5.906 8.143 14.519 1.00 85.94 99 LEU A CA 1
ATOM 802 C C . LEU A 1 99 ? -6.682 9.219 15.279 1.00 85.94 99 LEU A C 1
ATOM 804 O O . LEU A 1 99 ? -6.426 9.494 16.454 1.00 85.94 99 LEU A O 1
ATOM 808 N N . LEU A 1 100 ? -7.669 9.815 14.607 1.00 82.12 100 LEU A N 1
ATOM 809 C CA . LEU A 1 100 ? -8.540 10.799 15.239 1.00 82.12 100 LEU A CA 1
ATOM 810 C C . LEU A 1 100 ? -9.316 10.160 16.405 1.00 82.12 100 LEU A C 1
ATOM 812 O O . LEU A 1 100 ? -9.751 9.010 16.296 1.00 82.12 100 LEU A O 1
ATOM 816 N N . PRO A 1 101 ? -9.524 10.888 17.517 1.00 76.94 101 PRO A N 1
ATOM 817 C CA . PRO A 1 101 ? -10.305 10.383 18.637 1.00 76.94 101 PRO A CA 1
ATOM 818 C C . PRO A 1 101 ? -11.742 10.062 18.212 1.00 76.94 101 PRO A C 1
ATOM 820 O O . PRO A 1 101 ? -12.429 10.907 17.642 1.00 76.94 101 PRO A O 1
ATOM 823 N N . VAL A 1 102 ? -12.222 8.870 18.556 1.00 81.19 102 VAL A N 1
ATOM 824 C CA . VAL A 1 102 ? -13.622 8.456 18.377 1.00 81.19 102 VAL A CA 1
ATOM 825 C C . VAL A 1 102 ? -14.254 8.077 19.710 1.00 81.19 102 VAL A C 1
ATOM 827 O O . VAL A 1 102 ? -13.569 7.736 20.671 1.00 81.19 102 VAL A O 1
ATOM 830 N N . LYS A 1 103 ? -15.589 8.158 19.759 1.00 76.31 103 LYS A N 1
ATOM 831 C CA . LYS A 1 103 ? -16.390 7.881 20.962 1.00 76.31 103 LYS A CA 1
ATOM 832 C C . LYS A 1 103 ? -16.431 6.394 21.326 1.00 76.31 103 LYS A C 1
ATOM 834 O O . LYS A 1 103 ? -16.587 6.070 22.498 1.00 76.31 103 LYS A O 1
ATOM 839 N N . LYS A 1 104 ? -16.326 5.500 20.337 1.00 80.12 104 LYS A N 1
ATOM 840 C CA . LYS A 1 104 ? -16.302 4.044 20.530 1.00 80.12 104 LYS A CA 1
ATOM 841 C C . LYS A 1 104 ? -15.044 3.462 19.905 1.00 80.12 104 LYS A C 1
ATOM 843 O O . LYS A 1 104 ? -14.654 3.857 18.811 1.00 80.12 104 LYS A O 1
ATOM 848 N N . ILE A 1 105 ? -14.459 2.477 20.577 1.00 74.31 105 ILE A N 1
ATOM 849 C CA . ILE A 1 105 ? -13.229 1.811 20.131 1.00 74.31 105 ILE A CA 1
ATOM 850 C C . ILE A 1 105 ? -13.434 1.111 18.777 1.00 74.31 105 ILE A C 1
ATOM 852 O O . ILE A 1 105 ? -12.577 1.169 17.901 1.00 74.31 105 ILE A O 1
ATOM 856 N N . ASP A 1 106 ? -14.609 0.521 18.551 1.00 74.19 106 ASP A N 1
ATOM 857 C CA . ASP A 1 106 ? -14.937 -0.132 17.275 1.00 74.19 106 ASP A CA 1
ATOM 858 C C . ASP A 1 106 ? -15.055 0.847 16.095 1.00 74.19 106 ASP A C 1
ATOM 860 O O . ASP A 1 106 ? -15.052 0.426 14.938 1.00 74.19 106 ASP A O 1
ATOM 864 N N . ASP A 1 107 ? -15.145 2.152 16.364 1.00 84.56 107 ASP A N 1
ATOM 865 C CA . ASP A 1 107 ? -15.250 3.173 15.326 1.00 84.56 107 ASP A CA 1
ATOM 866 C C . ASP A 1 107 ? -13.876 3.641 14.820 1.00 84.56 107 ASP A C 1
ATOM 868 O O . ASP A 1 107 ? -13.827 4.298 13.782 1.00 84.56 107 ASP A O 1
ATOM 872 N N . PHE A 1 108 ? -12.759 3.277 15.475 1.00 84.88 108 PHE A N 1
ATOM 873 C CA . PHE A 1 108 ? -11.417 3.738 15.069 1.00 84.88 108 PHE A CA 1
ATOM 874 C C . PHE A 1 108 ? -11.066 3.317 13.641 1.00 84.88 108 PHE A C 1
ATOM 876 O O . PHE A 1 108 ? -10.395 4.060 12.936 1.00 84.88 108 PHE A O 1
ATOM 883 N N . PHE A 1 109 ? -11.540 2.154 13.196 1.00 89.38 109 PHE A N 1
ATOM 884 C CA . PHE A 1 109 ? -11.198 1.600 11.885 1.00 89.38 109 PHE A CA 1
ATOM 885 C C . PHE A 1 109 ? -12.254 1.872 10.808 1.00 89.38 109 PHE A C 1
ATOM 887 O O . PHE A 1 109 ? -12.002 1.649 9.624 1.00 89.38 109 PHE A O 1
ATOM 894 N N . LYS A 1 110 ? -13.440 2.369 11.182 1.00 88.12 110 LYS A N 1
ATOM 895 C CA . LYS A 1 110 ? -14.539 2.562 10.229 1.00 88.12 110 LYS A CA 1
ATOM 896 C C . LYS A 1 110 ? -14.172 3.614 9.186 1.00 88.12 110 LYS A C 1
ATOM 898 O O . LYS A 1 110 ? -13.840 4.747 9.517 1.00 88.12 110 LYS A O 1
ATOM 903 N N . GLY A 1 111 ? -14.250 3.224 7.914 1.00 86.38 111 GLY A N 1
ATOM 904 C CA . GLY A 1 111 ? -13.896 4.089 6.785 1.00 86.38 111 GLY A CA 1
ATOM 905 C C . GLY A 1 111 ? -12.394 4.356 6.647 1.00 86.38 111 GLY A C 1
ATOM 906 O O . GLY A 1 111 ? -12.008 5.161 5.800 1.00 86.38 111 GLY A O 1
ATOM 907 N N . GLN A 1 112 ? -11.552 3.693 7.447 1.00 90.81 112 GLN A N 1
ATOM 908 C CA . GLN A 1 112 ? -10.107 3.778 7.313 1.00 90.81 112 GLN A CA 1
ATOM 909 C C . GLN A 1 112 ? -9.568 2.646 6.449 1.00 90.81 112 GLN A C 1
ATOM 911 O O . GLN A 1 112 ? -9.971 1.485 6.557 1.00 90.81 112 GLN A O 1
ATOM 916 N N . PHE A 1 113 ? -8.616 2.988 5.595 1.00 94.50 113 PHE A N 1
ATOM 917 C CA . PHE A 1 113 ? -7.922 2.020 4.764 1.00 94.50 113 PHE A CA 1
ATOM 918 C C . PHE A 1 113 ? -6.524 2.520 4.429 1.00 94.50 113 PHE A C 1
ATOM 920 O O . PHE A 1 113 ? -6.241 3.721 4.439 1.00 94.50 113 PHE A O 1
ATOM 927 N N . ILE A 1 114 ? -5.642 1.578 4.124 1.00 95.81 114 ILE A N 1
ATOM 928 C CA . ILE A 1 114 ? -4.266 1.852 3.728 1.00 95.81 114 ILE A CA 1
ATOM 929 C C . ILE A 1 114 ? -4.107 1.429 2.275 1.00 95.81 114 ILE A C 1
ATOM 931 O O . ILE A 1 114 ? -4.517 0.335 1.890 1.00 95.81 114 ILE A O 1
ATOM 935 N N . SER A 1 115 ? -3.508 2.292 1.465 1.00 96.25 115 SER A N 1
ATOM 936 C CA . SER A 1 115 ? -3.129 1.971 0.094 1.00 96.25 115 SER A CA 1
ATOM 937 C C . SER A 1 115 ? -1.619 1.841 -0.005 1.00 96.25 115 SER A C 1
ATOM 939 O O . SER A 1 115 ? -0.887 2.779 0.311 1.00 96.25 115 SER A O 1
ATOM 941 N N . PHE A 1 116 ? -1.162 0.696 -0.487 1.00 97.19 116 PHE A N 1
ATOM 942 C CA . PHE A 1 116 ? 0.228 0.423 -0.811 1.00 97.19 116 PHE A CA 1
ATOM 943 C C . PHE A 1 116 ? 0.389 0.530 -2.320 1.00 97.19 116 PHE A C 1
ATOM 945 O O . PHE A 1 116 ? -0.305 -0.165 -3.051 1.00 97.19 116 PHE A O 1
ATOM 952 N N . THR A 1 117 ? 1.267 1.397 -2.809 1.00 95.62 117 THR A N 1
ATOM 953 C CA . THR A 1 117 ? 1.588 1.500 -4.241 1.00 95.62 117 THR A CA 1
ATOM 954 C C . THR A 1 117 ? 3.049 1.161 -4.440 1.00 95.62 117 THR A C 1
ATOM 956 O O . THR A 1 117 ? 3.911 1.787 -3.829 1.00 95.62 117 THR A O 1
ATOM 959 N N . VAL A 1 118 ? 3.326 0.166 -5.274 1.00 94.94 118 VAL A N 1
ATOM 960 C CA . VAL A 1 118 ? 4.688 -0.286 -5.545 1.00 94.94 118 VAL A CA 1
ATOM 961 C C . VAL A 1 118 ? 5.171 0.360 -6.834 1.00 94.94 118 VAL A C 1
ATOM 963 O O . VAL A 1 118 ? 4.489 0.309 -7.862 1.00 94.94 118 VAL A O 1
ATOM 966 N N . TYR A 1 119 ? 6.353 0.962 -6.774 1.00 93.12 119 TYR A N 1
ATOM 967 C CA . TYR A 1 119 ? 7.009 1.580 -7.916 1.00 93.12 119 TYR A CA 1
ATOM 968 C C . TYR A 1 119 ? 8.330 0.879 -8.205 1.00 93.12 119 TYR A C 1
ATOM 970 O O . TYR A 1 119 ? 9.090 0.565 -7.292 1.00 93.12 119 TYR A O 1
ATOM 978 N N . ALA A 1 120 ? 8.611 0.686 -9.486 1.00 91.69 120 ALA A N 1
ATOM 979 C CA . ALA A 1 120 ? 9.924 0.363 -10.002 1.00 91.69 120 ALA A CA 1
ATOM 980 C C . ALA A 1 120 ? 10.651 1.665 -10.346 1.00 91.69 120 ALA A C 1
ATOM 982 O O . ALA A 1 120 ? 10.169 2.453 -11.162 1.00 91.69 120 ALA A O 1
ATOM 983 N N . ALA A 1 121 ? 11.808 1.891 -9.734 1.00 90.06 121 ALA A N 1
ATOM 984 C CA . ALA A 1 121 ? 12.726 2.938 -10.151 1.00 90.06 121 ALA A CA 1
ATOM 985 C C . ALA A 1 121 ? 13.460 2.446 -11.402 1.00 90.06 121 ALA A C 1
ATOM 987 O O . ALA A 1 121 ? 14.294 1.541 -11.343 1.00 90.06 121 ALA A O 1
ATOM 988 N N . LEU A 1 122 ? 13.091 3.000 -12.548 1.00 83.81 122 LEU A N 1
ATOM 989 C CA . LEU A 1 122 ? 13.847 2.862 -13.782 1.00 83.81 122 LEU A CA 1
ATOM 990 C C . LEU A 1 122 ? 14.955 3.913 -13.763 1.00 83.81 122 LEU A C 1
ATOM 992 O O . LEU A 1 122 ? 14.891 4.857 -12.991 1.00 83.81 122 LEU A O 1
ATOM 996 N N . GLY A 1 123 ? 16.012 3.731 -14.538 1.00 70.00 123 GLY A N 1
ATOM 997 C CA . GLY A 1 123 ? 17.110 4.687 -14.588 1.00 70.00 123 GLY A CA 1
ATOM 998 C C . GLY A 1 123 ? 18.354 4.058 -15.177 1.00 70.00 123 GLY A C 1
ATOM 999 O O . GLY A 1 123 ? 18.569 2.852 -15.057 1.00 70.00 123 GLY A O 1
ATOM 1000 N N . LYS A 1 124 ? 19.180 4.879 -15.822 1.00 53.94 124 LYS A N 1
ATOM 1001 C CA . LYS A 1 124 ? 20.593 4.545 -16.037 1.00 53.94 124 LYS A CA 1
ATOM 1002 C C . LYS A 1 124 ? 21.304 4.784 -14.715 1.00 53.94 124 LYS A C 1
ATOM 1004 O O . LYS A 1 124 ? 20.856 5.645 -13.963 1.00 53.94 124 LYS A O 1
ATOM 1009 N N . GLU A 1 125 ? 22.306 3.978 -14.384 1.00 44.50 125 GLU A N 1
ATOM 1010 C CA . GLU A 1 125 ? 23.124 4.200 -13.190 1.00 44.50 125 GLU A CA 1
ATOM 1011 C C . GLU A 1 125 ? 23.575 5.665 -13.207 1.00 44.50 125 GLU A C 1
ATOM 1013 O O . GLU A 1 125 ? 24.393 6.057 -14.035 1.00 44.50 125 GLU A O 1
ATOM 1018 N N . GLU A 1 126 ? 22.985 6.512 -12.364 1.00 47.53 126 GLU A N 1
ATOM 1019 C CA . GLU A 1 126 ? 23.705 7.700 -11.950 1.00 47.53 126 GLU A CA 1
ATOM 1020 C C . GLU A 1 126 ? 24.751 7.137 -11.006 1.00 47.53 126 GLU A C 1
ATOM 1022 O O . GLU A 1 126 ? 24.420 6.682 -9.912 1.00 47.53 126 GLU A O 1
ATOM 1027 N N . GLU A 1 127 ? 25.979 7.030 -11.513 1.00 40.97 127 GLU A N 1
ATOM 1028 C CA . GLU A 1 127 ? 27.167 6.721 -10.734 1.00 40.97 127 GLU A CA 1
ATOM 1029 C C . GLU A 1 127 ? 27.094 7.487 -9.409 1.00 40.97 127 GLU A C 1
ATOM 1031 O O . GLU A 1 127 ? 27.321 8.700 -9.346 1.00 40.97 127 GLU A O 1
ATOM 1036 N N . GLU A 1 128 ? 26.755 6.791 -8.327 1.00 40.41 128 GLU A N 1
ATOM 1037 C CA . GLU A 1 128 ? 26.974 7.339 -7.006 1.00 40.41 128 GLU A CA 1
ATOM 1038 C C . GLU A 1 128 ? 28.490 7.503 -6.845 1.00 40.41 128 GLU A C 1
ATOM 1040 O O . GLU A 1 128 ? 29.246 6.537 -6.818 1.00 40.41 128 GLU A O 1
ATOM 1045 N N . GLN A 1 129 ? 28.887 8.770 -6.700 1.00 40.66 129 GLN A N 1
ATOM 1046 C CA . GLN A 1 129 ? 30.181 9.270 -6.231 1.00 40.66 129 GLN A CA 1
ATOM 1047 C C . GLN A 1 129 ? 31.313 9.382 -7.261 1.00 40.66 129 GLN A C 1
ATOM 1049 O O . GLN A 1 129 ? 32.251 8.590 -7.278 1.00 40.66 129 GLN A O 1
ATOM 1054 N N . ARG A 1 130 ? 31.392 10.555 -7.905 1.00 34.38 130 ARG A N 1
ATOM 1055 C CA . ARG A 1 130 ? 32.612 11.376 -7.800 1.00 34.38 130 ARG A CA 1
ATOM 1056 C C . ARG A 1 130 ? 32.246 12.834 -7.548 1.00 34.38 130 ARG A C 1
ATOM 1058 O O . ARG A 1 130 ? 31.783 13.540 -8.437 1.00 34.38 130 ARG A O 1
ATOM 1065 N N . GLN A 1 131 ? 32.540 13.309 -6.339 1.00 47.97 131 GLN A N 1
ATOM 1066 C CA . GLN A 1 131 ? 32.935 14.703 -6.170 1.00 47.97 131 GLN A CA 1
ATOM 1067 C C . GLN A 1 131 ? 34.144 14.931 -7.086 1.00 47.97 131 GLN A C 1
ATOM 1069 O O . GLN A 1 131 ? 35.248 14.490 -6.780 1.00 47.97 131 GLN A O 1
ATOM 1074 N N . LYS A 1 132 ? 33.936 15.558 -8.242 1.00 37.12 132 LYS A N 1
ATOM 1075 C CA . LYS A 1 132 ? 35.015 16.153 -9.027 1.00 37.12 132 LYS A CA 1
ATOM 1076 C C . LYS A 1 132 ? 34.566 17.523 -9.499 1.00 37.12 132 LYS A C 1
ATOM 1078 O O . LYS A 1 132 ? 33.667 17.672 -10.318 1.00 37.12 132 LYS A O 1
ATOM 1083 N N . GLU A 1 133 ? 35.162 18.497 -8.828 1.00 38.59 133 GLU A N 1
ATOM 1084 C CA . GLU A 1 133 ? 35.572 19.814 -9.298 1.00 38.59 133 GLU A CA 1
ATOM 1085 C C . GLU A 1 133 ? 35.120 20.194 -10.710 1.00 38.59 133 GLU A C 1
ATOM 1087 O O . GLU A 1 133 ? 35.400 19.510 -11.691 1.00 38.59 133 GLU A O 1
ATOM 1092 N N . LYS A 1 134 ? 34.481 21.364 -10.804 1.00 41.47 134 LYS A N 1
ATOM 1093 C CA . LYS A 1 134 ? 34.183 22.049 -12.063 1.00 41.47 134 LYS A CA 1
ATOM 1094 C C . LYS A 1 134 ? 35.443 22.108 -12.944 1.00 41.47 134 LYS A C 1
ATOM 1096 O O . LYS A 1 134 ? 36.356 22.857 -12.586 1.00 41.47 134 LYS A O 1
ATOM 1101 N N . PRO A 1 135 ? 35.476 21.495 -14.138 1.00 35.56 135 PRO A N 1
ATOM 1102 C CA . PRO A 1 135 ? 36.395 21.956 -15.153 1.00 35.56 135 PRO A CA 1
ATOM 1103 C C . PRO A 1 135 ? 35.774 23.206 -15.783 1.00 35.56 135 PRO A C 1
ATOM 1105 O O . PRO A 1 135 ? 34.752 23.166 -16.470 1.00 35.56 135 PRO A O 1
ATOM 1108 N N . LYS A 1 136 ? 36.383 24.361 -15.508 1.00 43.25 136 LYS A N 1
ATOM 1109 C CA . LYS A 1 136 ? 36.281 25.503 -16.416 1.00 43.25 136 LYS A CA 1
ATOM 1110 C C . LYS A 1 136 ? 36.878 25.046 -17.748 1.00 43.25 136 LYS A C 1
ATOM 1112 O O . LYS A 1 136 ? 38.012 24.586 -17.728 1.00 43.25 136 LYS A O 1
ATOM 1117 N N . SER A 1 137 ? 36.145 25.211 -18.852 1.00 40.72 137 SER A N 1
ATOM 1118 C CA . SER A 1 137 ? 36.658 25.612 -20.178 1.00 40.72 137 SER A CA 1
ATOM 1119 C C . SER A 1 137 ? 35.956 24.908 -21.350 1.00 40.72 137 SER A C 1
ATOM 1121 O O . SER A 1 137 ? 35.979 23.690 -21.466 1.00 40.72 137 SER A O 1
ATOM 1123 N N . ILE A 1 138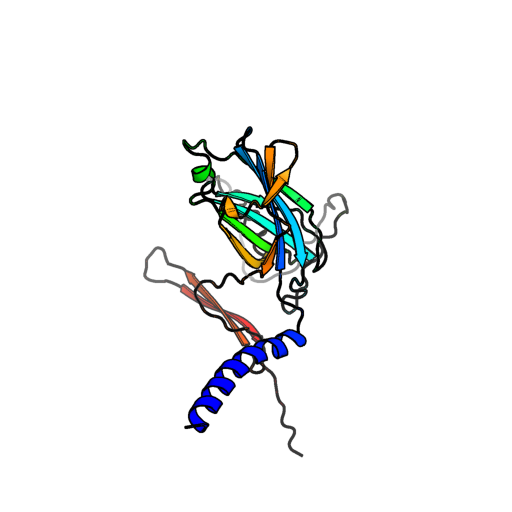 ? 35.351 25.747 -22.202 1.00 47.91 138 ILE A N 1
ATOM 1124 C CA . ILE A 1 138 ? 35.462 25.774 -23.672 1.00 47.91 138 ILE A CA 1
ATOM 1125 C C . ILE A 1 138 ? 35.240 24.438 -24.393 1.00 47.91 138 ILE A C 1
ATOM 1127 O O . ILE A 1 138 ? 36.141 23.619 -24.464 1.00 47.91 138 ILE A O 1
ATOM 1131 N N . LEU A 1 139 ? 34.064 24.298 -25.023 1.00 44.22 139 LEU A N 1
ATOM 1132 C CA . LEU A 1 139 ? 33.886 23.881 -26.429 1.00 44.22 139 LEU A CA 1
ATOM 1133 C C . LEU A 1 139 ? 32.380 23.826 -26.772 1.00 44.22 139 LEU A C 1
ATOM 1135 O O . LEU A 1 139 ? 31.776 22.770 -26.932 1.00 44.22 139 LEU A O 1
ATOM 1139 N N . LYS A 1 140 ? 31.752 25.002 -26.913 1.00 44.47 140 LYS A N 1
ATOM 1140 C CA . LYS A 1 140 ? 30.560 25.148 -27.764 1.00 44.47 140 LYS A CA 1
ATOM 1141 C C . LYS A 1 140 ? 31.062 25.370 -29.186 1.00 44.47 140 LYS A C 1
ATOM 1143 O O . LYS A 1 140 ? 31.397 26.499 -29.537 1.00 44.47 140 LYS A O 1
ATOM 1148 N N . ARG A 1 141 ? 31.166 24.306 -29.980 1.00 48.19 141 ARG A N 1
ATOM 1149 C CA . ARG A 1 141 ? 31.332 24.436 -31.433 1.00 48.19 141 ARG A CA 1
ATOM 1150 C C . ARG A 1 141 ? 30.926 23.170 -32.179 1.00 48.19 141 ARG A C 1
ATOM 1152 O O . ARG A 1 141 ? 31.756 22.594 -32.855 1.00 48.19 141 ARG A O 1
ATOM 1159 N N . TYR A 1 142 ? 29.665 22.762 -32.070 1.00 42.53 142 TYR A N 1
ATOM 1160 C CA . TYR A 1 142 ? 29.013 21.917 -33.075 1.00 42.53 142 TYR A CA 1
ATOM 1161 C C . TYR A 1 142 ? 27.534 22.320 -33.129 1.00 42.53 142 TYR A C 1
ATOM 1163 O O . TYR A 1 142 ? 26.965 22.639 -32.089 1.00 42.53 142 TYR A O 1
ATOM 1171 N N . PHE A 1 143 ? 26.970 22.348 -34.338 1.00 36.66 143 PHE A N 1
ATOM 1172 C CA . PHE A 1 143 ? 25.712 22.984 -34.777 1.00 36.66 143 PHE A CA 1
ATOM 1173 C C . PHE A 1 143 ? 25.845 24.452 -35.213 1.00 36.66 143 PHE A C 1
ATOM 1175 O O . PHE A 1 143 ? 25.325 25.379 -34.602 1.00 36.66 143 PHE A O 1
ATOM 1182 N N . SER A 1 144 ? 26.553 24.624 -36.329 1.00 36.09 144 SER A N 1
ATOM 1183 C CA . SER A 1 144 ? 26.334 25.683 -37.315 1.00 36.09 144 SER A CA 1
ATOM 1184 C C . SER A 1 144 ? 25.107 25.351 -38.171 1.00 36.09 144 SER A C 1
ATOM 1186 O O . SER A 1 144 ? 25.096 24.269 -38.749 1.00 36.09 144 SER A O 1
ATOM 1188 N N . PHE A 1 145 ? 24.146 26.271 -38.295 1.00 31.36 145 PHE A N 1
ATOM 1189 C CA . PHE A 1 145 ? 23.289 26.458 -39.477 1.00 31.36 145 PHE A CA 1
ATOM 1190 C C . PHE A 1 145 ? 22.740 27.903 -39.490 1.00 31.36 145 PHE A C 1
ATOM 1192 O O . PHE A 1 145 ? 22.501 28.462 -38.425 1.00 31.36 145 PHE A O 1
ATOM 1199 N N . SER A 1 146 ? 22.565 28.430 -40.713 1.00 34.91 146 SER A N 1
ATOM 1200 C CA . SER A 1 146 ? 22.034 29.733 -41.179 1.00 34.91 146 SER A CA 1
ATOM 1201 C C . SER A 1 146 ? 22.933 30.983 -41.109 1.00 34.91 146 SER A C 1
ATOM 1203 O O . SER A 1 146 ? 22.927 31.736 -40.140 1.00 34.91 146 SER A O 1
ATOM 1205 N N . ASP A 1 147 ? 23.733 31.127 -42.168 1.00 29.70 147 ASP A N 1
ATOM 1206 C CA . ASP A 1 147 ? 23.783 32.226 -43.156 1.00 29.70 147 ASP A CA 1
ATOM 1207 C C . ASP A 1 147 ? 23.006 33.545 -42.897 1.00 29.70 147 ASP A C 1
ATOM 1209 O O . ASP A 1 147 ? 21.830 33.505 -42.533 1.00 29.70 147 ASP A O 1
ATOM 1213 N N . GLY A 1 148 ? 23.652 34.685 -43.207 1.00 32.03 148 GLY A N 1
ATOM 1214 C CA . GLY A 1 148 ? 23.004 35.971 -43.544 1.00 32.03 148 GLY A CA 1
ATOM 1215 C C . GLY A 1 148 ? 23.296 37.213 -42.668 1.00 32.03 148 GLY A C 1
ATOM 1216 O O . GLY A 1 148 ? 22.554 37.459 -41.727 1.00 32.03 148 GLY A O 1
ATOM 1217 N N . GLU A 1 149 ? 24.341 37.979 -43.037 1.00 34.72 149 GLU A N 1
ATOM 1218 C CA . GLU A 1 149 ? 24.558 39.462 -42.986 1.00 34.72 149 GLU A CA 1
ATOM 1219 C C . GLU A 1 149 ? 24.177 40.285 -41.715 1.00 34.72 149 GLU A C 1
ATOM 1221 O O . GLU A 1 149 ? 23.036 40.310 -41.273 1.00 34.72 149 GLU A O 1
ATOM 1226 N N . GLU A 1 150 ? 25.151 40.856 -40.974 1.00 34.09 150 GLU A N 1
ATOM 1227 C CA . GLU A 1 150 ? 25.597 42.286 -40.979 1.00 34.09 150 GLU A CA 1
ATOM 1228 C C . GLU A 1 150 ? 24.459 43.322 -40.715 1.00 34.09 150 GLU A C 1
ATOM 1230 O O . GLU A 1 150 ? 23.436 43.292 -41.371 1.00 34.09 150 GLU A O 1
ATOM 1235 N N . ILE A 1 151 ? 24.488 44.321 -39.811 1.00 36.03 151 ILE A N 1
ATOM 1236 C CA . ILE A 1 151 ? 25.568 45.129 -39.223 1.00 36.03 151 ILE A CA 1
ATOM 1237 C C . ILE A 1 151 ? 24.976 46.065 -38.112 1.00 36.03 151 ILE A C 1
ATOM 1239 O O . ILE A 1 151 ? 23.883 46.601 -38.244 1.00 36.03 151 ILE A O 1
ATOM 1243 N N . ILE A 1 152 ? 25.742 46.257 -37.025 1.00 33.84 152 ILE A N 1
ATOM 1244 C CA . ILE A 1 152 ? 26.005 47.491 -36.232 1.00 33.84 152 ILE A CA 1
ATOM 1245 C C . ILE A 1 152 ? 24.881 48.256 -35.466 1.00 33.84 152 ILE A C 1
ATOM 1247 O O . ILE A 1 152 ? 24.068 48.992 -36.005 1.00 33.84 152 ILE A O 1
ATOM 1251 N N . SER A 1 153 ? 25.075 48.258 -34.134 1.00 32.84 153 SER A N 1
ATOM 1252 C CA . SER A 1 153 ? 24.819 49.325 -33.139 1.00 32.84 153 SER A CA 1
ATOM 1253 C C . SER A 1 153 ? 23.384 49.785 -32.828 1.00 32.84 153 SER A C 1
ATOM 1255 O O . SER A 1 153 ? 22.710 50.382 -33.650 1.00 32.84 153 SER A O 1
ATOM 1257 N N . LEU A 1 154 ? 22.989 49.689 -31.551 1.00 37.22 154 LEU A N 1
ATOM 1258 C CA . LEU A 1 154 ? 22.951 50.827 -30.614 1.00 37.22 154 LEU A CA 1
ATOM 1259 C C . LEU A 1 154 ? 22.353 50.405 -29.254 1.00 37.22 154 LEU A C 1
ATOM 1261 O O . LEU A 1 154 ? 21.207 50.002 -29.110 1.00 37.22 154 LEU A O 1
ATOM 1265 N N . ARG A 1 155 ? 23.224 50.513 -28.253 1.00 35.56 155 ARG A N 1
ATOM 1266 C CA . ARG A 1 155 ? 23.030 50.882 -26.845 1.00 35.56 155 ARG A CA 1
ATOM 1267 C C . ARG A 1 155 ? 21.649 51.460 -26.441 1.00 35.56 155 ARG A C 1
ATOM 1269 O O . ARG A 1 155 ? 21.181 52.426 -27.024 1.00 35.56 155 ARG A O 1
ATOM 1276 N N . ASN A 1 156 ? 21.181 50.974 -25.282 1.00 33.50 156 ASN A N 1
ATOM 1277 C CA . ASN A 1 156 ? 20.178 51.523 -24.346 1.00 33.50 156 ASN A CA 1
ATOM 1278 C C . ASN A 1 156 ? 18.685 51.446 -24.726 1.00 33.50 156 ASN A C 1
ATOM 1280 O O . ASN A 1 156 ? 18.155 52.349 -25.356 1.00 33.50 156 ASN A O 1
ATOM 1284 N N . ASN A 1 157 ? 17.944 50.508 -24.121 1.00 31.67 157 ASN A N 1
ATOM 1285 C CA . ASN A 1 157 ? 17.130 50.847 -22.945 1.00 31.67 157 ASN A CA 1
ATOM 1286 C C . ASN A 1 157 ? 16.496 49.621 -22.269 1.00 31.67 157 ASN A C 1
ATOM 1288 O O . ASN A 1 157 ? 16.029 48.674 -22.892 1.00 31.67 157 ASN A O 1
ATOM 1292 N N . SER A 1 158 ? 16.492 49.710 -20.945 1.00 42.25 158 SER A N 1
ATOM 1293 C CA . SER A 1 158 ? 15.709 48.975 -19.956 1.00 42.25 158 SER A CA 1
ATOM 1294 C C . SER A 1 158 ? 14.411 48.307 -20.434 1.00 42.25 158 SER A C 1
ATOM 1296 O O . SER A 1 158 ? 13.449 49.000 -20.746 1.00 42.25 158 SER A O 1
ATOM 1298 N N . PHE A 1 159 ? 14.307 46.988 -20.252 1.00 37.28 159 PHE A N 1
ATOM 1299 C CA . PHE A 1 159 ? 13.057 46.361 -19.818 1.00 37.28 159 PHE A CA 1
ATOM 1300 C C . PHE A 1 159 ? 13.349 45.268 -18.790 1.00 37.28 159 PHE A C 1
ATOM 1302 O O . PHE A 1 159 ? 13.941 44.228 -19.070 1.00 37.28 159 PHE A O 1
ATOM 1309 N N . ARG A 1 160 ? 12.922 45.539 -17.556 1.00 44.66 160 ARG A N 1
ATOM 1310 C CA . ARG A 1 160 ? 12.820 44.559 -16.481 1.00 44.66 160 ARG A CA 1
ATOM 1311 C C . ARG A 1 160 ? 11.854 43.458 -16.928 1.00 44.66 160 ARG A C 1
ATOM 1313 O O . ARG A 1 160 ? 10.666 43.724 -17.074 1.00 44.66 160 ARG A O 1
ATOM 1320 N N . ARG A 1 161 ? 12.327 42.219 -17.053 1.00 38.03 161 ARG A N 1
ATOM 1321 C CA . ARG A 1 161 ? 11.494 41.027 -16.842 1.00 38.03 161 ARG A CA 1
ATOM 1322 C C . ARG A 1 161 ? 12.232 40.071 -15.922 1.00 38.03 161 ARG A C 1
ATOM 1324 O O . ARG A 1 161 ? 13.042 39.246 -16.325 1.00 38.03 161 ARG A O 1
ATOM 1331 N N . SER A 1 162 ? 11.948 40.272 -14.641 1.00 38.22 162 SER A N 1
ATOM 1332 C CA . SER A 1 162 ? 12.028 39.228 -13.632 1.00 38.22 162 SER A CA 1
ATOM 1333 C C . SER A 1 162 ? 11.123 38.064 -14.047 1.00 38.22 162 SER A C 1
ATOM 1335 O O . SER A 1 162 ? 10.061 38.294 -14.624 1.00 38.22 162 SER A O 1
ATOM 1337 N N . GLY A 1 163 ? 11.520 36.839 -13.707 1.00 42.78 163 GLY A N 1
ATOM 1338 C CA . GLY A 1 163 ? 10.604 35.701 -13.666 1.00 42.78 163 GLY A CA 1
ATOM 1339 C C . GLY A 1 163 ? 10.747 34.689 -14.799 1.00 42.78 163 GLY A C 1
ATOM 1340 O O . GLY A 1 163 ? 9.901 34.598 -15.674 1.00 42.78 163 GLY A O 1
ATOM 1341 N N . SER A 1 164 ? 11.755 33.826 -14.701 1.00 39.16 164 SER A N 1
ATOM 1342 C CA . SER A 1 164 ? 11.548 32.402 -14.982 1.00 39.16 164 SER A CA 1
ATOM 1343 C C . SER A 1 164 ? 12.572 31.605 -14.184 1.00 39.16 164 SER A C 1
ATOM 1345 O O . SER A 1 164 ? 13.616 31.164 -14.668 1.00 39.16 164 SER A O 1
ATOM 1347 N N . GLN A 1 165 ? 12.295 31.489 -12.883 1.00 43.06 165 GLN A N 1
ATOM 1348 C CA . GLN A 1 165 ? 12.873 30.423 -12.081 1.00 43.06 165 GLN A CA 1
ATOM 1349 C C . GLN A 1 165 ? 12.494 29.100 -12.741 1.00 43.06 165 GLN A C 1
ATOM 1351 O O . GLN A 1 165 ? 11.335 28.693 -12.734 1.00 43.06 165 GLN A O 1
ATOM 1356 N N . ARG A 1 166 ? 13.515 28.458 -13.306 1.00 44.78 166 ARG A N 1
ATOM 1357 C CA . ARG A 1 166 ? 13.686 27.017 -13.503 1.00 44.78 166 ARG A CA 1
ATOM 1358 C C . ARG A 1 166 ? 12.677 26.184 -12.693 1.00 44.78 166 ARG A C 1
ATOM 1360 O O . ARG A 1 166 ? 12.957 25.776 -11.571 1.00 44.78 166 ARG A O 1
ATOM 1367 N N . ARG A 1 167 ? 11.515 25.900 -13.284 1.00 43.00 167 ARG A N 1
ATOM 1368 C CA . ARG A 1 167 ? 10.509 24.948 -12.782 1.00 43.00 167 ARG A CA 1
ATOM 1369 C C . ARG A 1 167 ? 10.652 23.574 -13.452 1.00 43.00 167 ARG A C 1
ATOM 1371 O O . ARG A 1 167 ? 9.657 22.939 -13.767 1.00 43.00 167 ARG A O 1
ATOM 1378 N N . SER A 1 168 ? 11.875 23.098 -13.695 1.00 42.31 168 SER A N 1
ATOM 1379 C CA . SER A 1 168 ? 12.082 21.818 -14.402 1.00 42.31 168 SER A CA 1
ATOM 1380 C C . SER A 1 168 ? 12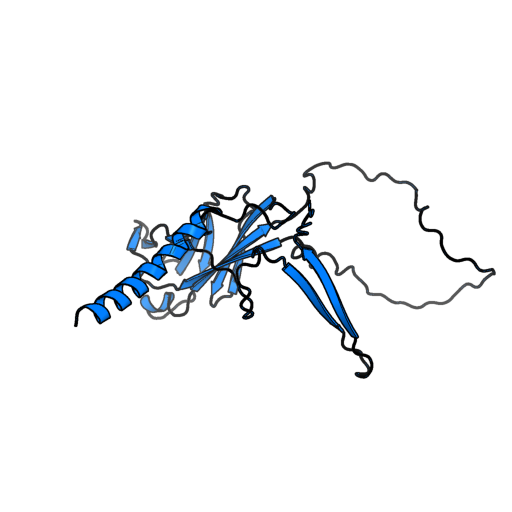.621 20.665 -13.551 1.00 42.31 168 SER A C 1
ATOM 1382 O O . SER A 1 168 ? 12.796 19.573 -14.078 1.00 42.31 168 SER A O 1
ATOM 1384 N N . SER A 1 169 ? 12.837 20.830 -12.242 1.00 43.50 169 SER A N 1
ATOM 1385 C CA . SER A 1 169 ? 13.376 19.744 -11.403 1.00 43.50 169 SER A CA 1
ATOM 1386 C C . SER A 1 169 ? 12.321 18.847 -10.741 1.00 43.50 169 SER A C 1
ATOM 1388 O O . SER A 1 169 ? 12.646 17.725 -10.368 1.00 43.50 169 SER A O 1
ATOM 1390 N N . TYR A 1 170 ? 11.059 19.276 -10.627 1.00 45.94 170 TYR A N 1
ATOM 1391 C CA . TYR A 1 170 ? 10.017 18.476 -9.958 1.00 45.94 170 TYR A CA 1
ATOM 1392 C C . TYR A 1 170 ? 9.293 17.474 -10.872 1.00 45.94 170 TYR A C 1
ATOM 1394 O O . TYR A 1 170 ? 8.708 16.522 -10.366 1.00 45.94 170 TYR A O 1
ATOM 1402 N N . ASN A 1 171 ? 9.370 17.632 -12.200 1.00 40.81 171 ASN A N 1
ATOM 1403 C CA . ASN A 1 171 ? 8.720 16.715 -13.149 1.00 40.81 171 ASN A CA 1
ATOM 1404 C C . ASN A 1 171 ? 9.613 15.553 -13.614 1.00 40.81 171 ASN A C 1
ATOM 1406 O O . ASN A 1 171 ? 9.109 14.621 -14.233 1.00 40.81 171 ASN A O 1
ATOM 1410 N N . ASN A 1 172 ? 10.914 15.562 -13.302 1.00 43.56 172 ASN A N 1
ATOM 1411 C CA . ASN A 1 172 ? 11.829 14.515 -13.770 1.00 43.56 172 ASN A CA 1
ATOM 1412 C C . ASN A 1 172 ? 11.929 13.305 -12.818 1.00 43.56 172 ASN A C 1
ATOM 1414 O O . ASN A 1 172 ? 12.446 12.264 -13.198 1.00 43.56 172 ASN A O 1
ATOM 1418 N N . SER A 1 173 ? 11.418 13.390 -11.584 1.00 47.31 173 SER A N 1
ATOM 1419 C CA . SER A 1 173 ? 11.417 12.238 -10.662 1.00 47.31 173 SER A CA 1
ATOM 1420 C C . SER A 1 173 ? 10.316 11.215 -10.976 1.00 47.31 173 SER A C 1
ATOM 1422 O O . SER A 1 173 ? 10.423 10.054 -10.583 1.00 47.31 173 SER A O 1
ATOM 1424 N N . LEU A 1 174 ? 9.272 11.629 -11.705 1.00 49.44 174 LEU A N 1
ATOM 1425 C CA . LEU A 1 174 ? 8.193 10.756 -12.177 1.00 49.44 174 LEU A CA 1
ATOM 1426 C C . LEU A 1 174 ? 8.505 10.107 -13.530 1.00 49.44 174 LEU A C 1
ATOM 1428 O O . LEU A 1 174 ? 7.975 9.038 -13.812 1.00 49.44 174 LEU A O 1
ATOM 1432 N N . SER A 1 175 ? 9.377 10.706 -14.351 1.00 54.28 175 SER A N 1
ATOM 1433 C CA . SER A 1 175 ? 9.755 10.150 -15.661 1.00 54.28 175 SER A CA 1
ATOM 1434 C C . SER A 1 175 ? 10.566 8.856 -15.536 1.00 54.28 175 SER A C 1
ATOM 1436 O O . SER A 1 175 ? 10.571 8.034 -16.450 1.00 54.28 175 SER A O 1
ATOM 1438 N N . ASN A 1 176 ? 11.203 8.650 -14.381 1.00 74.88 176 ASN A N 1
ATOM 1439 C CA . ASN A 1 176 ? 12.085 7.521 -14.115 1.00 74.88 176 ASN A CA 1
ATOM 1440 C C . ASN A 1 176 ? 11.458 6.463 -13.191 1.00 74.88 176 ASN A C 1
ATOM 1442 O O . ASN A 1 176 ? 12.144 5.582 -12.691 1.00 74.88 176 ASN A O 1
ATOM 1446 N N . ARG A 1 177 ? 10.153 6.532 -12.910 1.00 84.06 177 ARG A N 1
ATOM 1447 C CA . ARG A 1 177 ? 9.464 5.557 -12.050 1.00 84.06 177 ARG A CA 1
ATOM 1448 C C . ARG A 1 177 ? 8.286 4.950 -12.799 1.00 84.06 177 ARG A C 1
ATOM 1450 O O . ARG A 1 177 ? 7.477 5.673 -13.371 1.00 84.06 177 ARG A O 1
ATOM 1457 N N . ARG A 1 178 ? 8.157 3.624 -12.774 1.00 86.81 178 ARG A N 1
ATOM 1458 C CA . ARG A 1 178 ? 6.971 2.914 -13.277 1.00 86.81 178 ARG A CA 1
ATOM 1459 C C . ARG A 1 178 ? 6.165 2.338 -12.132 1.00 86.81 178 ARG A C 1
ATOM 1461 O O . ARG A 1 178 ? 6.718 1.805 -11.179 1.00 86.81 178 ARG A O 1
ATOM 1468 N N . THR A 1 179 ? 4.848 2.437 -12.231 1.00 90.81 179 THR A N 1
ATOM 1469 C CA . THR A 1 179 ? 3.935 1.816 -11.271 1.00 90.81 179 THR A CA 1
ATOM 1470 C C . THR A 1 179 ? 3.855 0.323 -11.563 1.00 90.81 179 THR A C 1
ATOM 1472 O O . THR A 1 179 ? 3.447 -0.056 -12.655 1.00 90.81 179 THR A O 1
ATOM 1475 N N . VAL A 1 180 ? 4.225 -0.511 -10.591 1.00 90.69 180 VAL A N 1
ATOM 1476 C CA . VAL A 1 180 ? 3.993 -1.966 -10.649 1.00 90.69 180 VAL A CA 1
ATOM 1477 C C . VAL A 1 180 ? 2.509 -2.241 -10.415 1.00 90.69 180 VAL A C 1
ATOM 1479 O O . VAL A 1 180 ? 1.883 -3.032 -11.106 1.00 90.69 180 VAL A O 1
ATOM 1482 N N . GLY A 1 181 ? 1.934 -1.557 -9.428 1.00 92.25 181 GLY A N 1
ATOM 1483 C CA . GLY A 1 181 ? 0.529 -1.668 -9.073 1.00 92.25 181 GLY A CA 1
ATOM 1484 C C . GLY A 1 181 ? 0.280 -1.221 -7.641 1.00 92.25 181 GLY A C 1
ATOM 1485 O O . GLY A 1 181 ? 1.154 -0.635 -6.993 1.00 92.25 181 GLY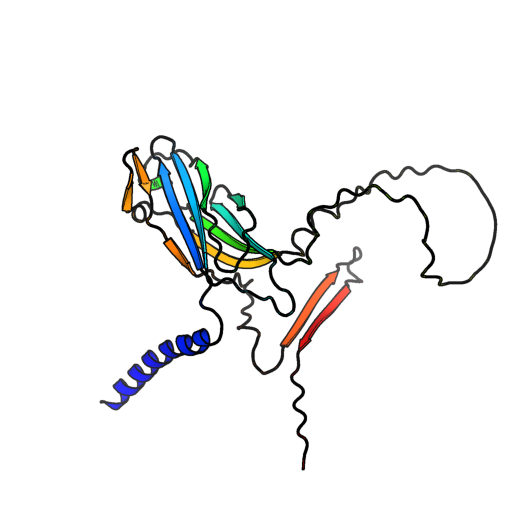 A O 1
ATOM 1486 N N . ALA A 1 182 ? -0.919 -1.497 -7.141 1.00 94.19 182 ALA A N 1
ATOM 1487 C CA . ALA A 1 182 ? -1.316 -1.139 -5.790 1.00 94.19 182 ALA A CA 1
ATOM 1488 C C . ALA A 1 182 ? -2.133 -2.230 -5.095 1.00 94.19 182 ALA A C 1
ATOM 1490 O O . ALA A 1 182 ? -2.689 -3.124 -5.730 1.00 94.19 182 ALA A O 1
ATOM 1491 N N . VAL A 1 183 ? -2.197 -2.124 -3.770 1.00 95.50 183 VAL A N 1
ATOM 1492 C CA . VAL A 1 183 ? -3.051 -2.915 -2.886 1.00 95.50 183 VAL A CA 1
ATOM 1493 C C . VAL A 1 183 ? -3.751 -1.966 -1.932 1.00 95.50 183 VAL A C 1
ATOM 1495 O O . VAL A 1 183 ? -3.101 -1.188 -1.237 1.00 95.50 183 VAL A O 1
ATOM 1498 N N . THR A 1 184 ? -5.073 -2.063 -1.856 1.00 95.19 184 THR A N 1
ATOM 1499 C CA . THR A 1 184 ? -5.863 -1.378 -0.833 1.00 95.19 184 THR A CA 1
ATOM 1500 C C . THR A 1 184 ? -6.250 -2.366 0.258 1.00 95.19 184 THR A C 1
ATOM 1502 O O . THR A 1 184 ? -6.744 -3.457 -0.025 1.00 95.19 184 THR A O 1
ATOM 1505 N N . TYR A 1 185 ? -6.024 -1.984 1.510 1.00 95.56 185 TYR A N 1
ATOM 1506 C CA . TYR A 1 185 ? -6.338 -2.786 2.680 1.00 95.56 185 TYR A CA 1
ATOM 1507 C C . TYR A 1 185 ? -7.265 -2.015 3.617 1.00 95.56 185 TYR A C 1
ATOM 1509 O O . TYR A 1 185 ? -6.860 -1.034 4.243 1.00 95.56 185 TYR A O 1
ATOM 1517 N N . ASN A 1 186 ? -8.516 -2.463 3.695 1.00 94.62 186 ASN A N 1
ATOM 1518 C CA . ASN A 1 186 ? -9.506 -1.904 4.609 1.00 94.62 186 ASN A CA 1
ATOM 1519 C C . ASN A 1 186 ? -9.195 -2.333 6.041 1.00 94.62 186 ASN A C 1
ATOM 1521 O O . ASN A 1 186 ? -8.893 -3.503 6.289 1.00 94.62 186 ASN A O 1
ATOM 1525 N N . LEU A 1 187 ? -9.289 -1.392 6.974 1.00 92.31 187 LEU A N 1
ATOM 1526 C CA . LEU A 1 187 ? -9.082 -1.678 8.384 1.00 92.31 187 LEU A CA 1
ATOM 1527 C C . LEU A 1 18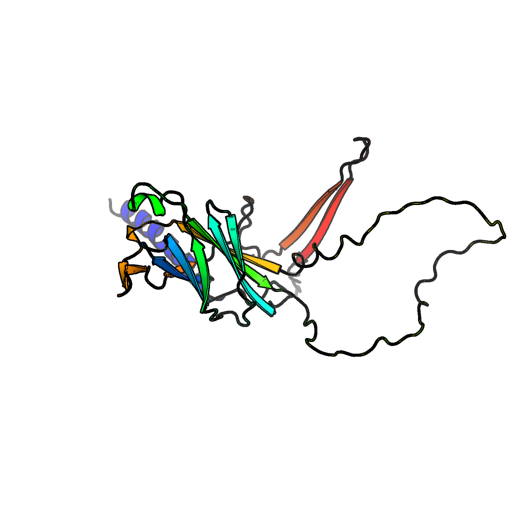7 ? -10.391 -2.150 9.020 1.00 92.31 187 LEU A C 1
ATOM 1529 O O . LEU A 1 187 ? -11.437 -1.523 8.878 1.00 92.31 187 LEU A O 1
ATOM 1533 N N . ASP A 1 188 ? -10.314 -3.255 9.753 1.00 90.88 188 ASP A N 1
ATOM 1534 C CA . ASP A 1 188 ? -11.379 -3.754 10.619 1.00 90.88 188 ASP A CA 1
ATOM 1535 C C . ASP A 1 188 ? -10.720 -4.338 11.870 1.00 90.88 188 ASP A C 1
ATOM 1537 O O . ASP A 1 188 ? -9.705 -5.036 11.785 1.00 90.88 188 ASP A O 1
ATOM 1541 N N . ARG A 1 189 ? -11.313 -4.074 13.036 1.00 88.38 189 ARG A N 1
ATOM 1542 C CA . ARG A 1 189 ? -10.865 -4.599 14.328 1.00 88.38 189 ARG A CA 1
ATOM 1543 C C . ARG A 1 189 ? -10.744 -6.123 14.316 1.00 88.38 189 ARG A C 1
ATOM 1545 O O . ARG A 1 189 ? -9.847 -6.668 14.951 1.00 88.38 189 ARG A O 1
ATOM 1552 N N . LYS A 1 190 ? -11.603 -6.814 13.562 1.00 90.62 190 LYS A N 1
ATOM 1553 C CA . LYS A 1 190 ? -11.599 -8.286 13.457 1.00 90.62 190 LYS A CA 1
ATOM 1554 C C . LYS A 1 190 ? -10.321 -8.857 12.836 1.00 90.62 190 LYS A C 1
ATOM 1556 O O . LYS A 1 190 ? -10.035 -10.036 13.019 1.00 90.62 190 LYS A O 1
ATOM 1561 N N . LEU A 1 191 ? -9.560 -8.042 12.105 1.00 90.12 191 LEU A N 1
ATOM 1562 C CA . LEU A 1 191 ? -8.320 -8.458 11.443 1.00 90.12 191 LEU A CA 1
ATOM 1563 C C . LEU A 1 191 ? -7.134 -8.520 12.421 1.00 90.12 191 LEU A C 1
ATOM 1565 O O . LEU A 1 191 ? -6.117 -9.143 12.114 1.00 90.12 191 LEU A O 1
ATOM 1569 N N . PHE A 1 192 ? -7.262 -7.897 13.595 1.00 91.56 192 PHE A N 1
ATOM 1570 C CA . PHE A 1 192 ? -6.231 -7.844 14.626 1.00 91.56 192 PHE A CA 1
ATOM 1571 C C . PHE A 1 192 ? -6.360 -9.039 15.574 1.00 91.56 192 PHE A C 1
ATOM 1573 O O . PHE A 1 192 ? -6.999 -8.970 16.625 1.00 91.56 192 PHE A O 1
ATOM 1580 N N . THR A 1 193 ? -5.776 -10.167 15.176 1.00 91.56 193 THR A N 1
ATOM 1581 C CA . THR A 1 193 ? -5.859 -11.428 15.929 1.00 91.56 193 THR A CA 1
ATOM 1582 C C . THR A 1 193 ? -4.717 -11.619 16.923 1.00 91.56 193 THR A C 1
ATOM 1584 O O . THR A 1 193 ? -4.828 -12.447 17.827 1.00 91.56 193 THR A O 1
ATOM 1587 N N . GLN A 1 194 ? -3.629 -10.859 16.793 1.00 90.38 194 GLN A N 1
ATOM 1588 C CA . GLN A 1 194 ? -2.468 -10.955 17.670 1.00 90.38 194 GLN A CA 1
ATOM 1589 C C . GLN A 1 194 ? -2.544 -9.876 18.750 1.00 90.38 194 GLN A C 1
ATOM 1591 O O . GLN A 1 194 ? -2.765 -8.703 18.461 1.00 90.38 194 GLN A O 1
ATOM 1596 N N . LYS A 1 195 ? -2.361 -10.274 20.010 1.00 85.31 195 LYS A N 1
ATOM 1597 C CA . LYS A 1 195 ? -2.290 -9.353 21.149 1.00 85.31 195 LYS A CA 1
ATOM 1598 C C . LYS A 1 195 ? -0.865 -9.330 21.675 1.00 85.31 195 LYS A C 1
ATOM 1600 O O . LYS A 1 195 ? -0.319 -10.377 22.023 1.00 85.31 195 LYS A O 1
ATOM 1605 N N . LEU A 1 196 ? -0.278 -8.146 21.744 1.00 79.38 196 LEU A N 1
ATOM 1606 C CA . LEU A 1 196 ? 1.033 -7.922 22.335 1.00 79.38 196 LEU A CA 1
ATOM 1607 C C . LEU A 1 196 ? 0.867 -7.524 23.806 1.00 79.38 196 LEU A C 1
ATOM 1609 O O . LEU A 1 196 ? -0.159 -6.987 24.225 1.00 79.38 196 LEU A O 1
ATOM 1613 N N . ARG A 1 197 ? 1.900 -7.794 24.612 1.00 71.81 197 ARG A N 1
ATOM 1614 C CA . ARG A 1 197 ? 1.894 -7.568 26.071 1.00 71.81 197 ARG A CA 1
ATOM 1615 C C . ARG A 1 197 ? 1.628 -6.110 26.482 1.00 71.81 197 ARG A C 1
ATOM 1617 O O . ARG A 1 197 ? 1.265 -5.872 27.625 1.00 71.81 197 ARG A O 1
ATOM 1624 N N . THR A 1 198 ? 1.797 -5.157 25.570 1.00 74.25 198 THR A N 1
ATOM 1625 C CA . THR A 1 198 ? 1.738 -3.703 25.792 1.00 74.25 198 THR A CA 1
ATOM 1626 C C . THR A 1 198 ? 0.363 -3.074 25.540 1.00 74.25 198 THR A C 1
ATOM 1628 O O . THR A 1 198 ? 0.257 -1.852 25.499 1.00 74.25 198 THR A O 1
ATOM 1631 N N . GLY A 1 199 ? -0.698 -3.871 25.357 1.00 78.88 199 GLY A N 1
ATOM 1632 C CA . GLY A 1 199 ? -2.013 -3.343 24.953 1.00 78.88 199 GLY A CA 1
ATOM 1633 C C . GLY A 1 199 ? -2.074 -2.946 23.472 1.00 78.88 199 GLY A C 1
ATOM 1634 O O . GLY A 1 199 ? -3.014 -2.291 23.032 1.00 78.88 199 GLY A O 1
ATOM 1635 N N . GLU A 1 200 ? -1.070 -3.360 22.702 1.00 89.31 200 GLU A N 1
ATOM 1636 C CA . GLU A 1 200 ? -1.026 -3.237 21.254 1.00 89.31 200 GLU A CA 1
ATOM 1637 C C . GLU A 1 200 ? -1.638 -4.491 20.620 1.00 89.31 200 GLU A C 1
ATOM 1639 O O . GLU A 1 200 ? -1.363 -5.624 21.029 1.00 89.31 200 GLU A O 1
ATOM 1644 N N . ILE A 1 201 ? -2.492 -4.291 19.624 1.00 92.56 201 ILE A N 1
ATOM 1645 C CA . ILE A 1 201 ? -3.070 -5.366 18.820 1.00 92.56 201 ILE A CA 1
ATOM 1646 C C . ILE A 1 201 ? -2.447 -5.327 17.430 1.00 92.56 201 ILE A C 1
ATOM 1648 O O . ILE A 1 201 ? -2.225 -4.248 16.888 1.00 92.56 201 ILE A O 1
ATOM 1652 N N . SER A 1 202 ? -2.173 -6.481 16.830 1.00 94.44 202 SER A N 1
ATOM 1653 C CA . SER A 1 202 ? -1.597 -6.566 15.489 1.00 94.44 202 SER A CA 1
ATOM 1654 C C . SER A 1 202 ? -2.301 -7.588 14.609 1.00 94.44 202 SER A C 1
ATOM 1656 O O . SER A 1 202 ? -2.930 -8.548 15.067 1.00 94.44 202 SER A O 1
ATOM 1658 N N . THR A 1 203 ? -2.212 -7.366 13.307 1.00 95.25 203 THR A N 1
ATOM 1659 C CA . THR A 1 203 ? -2.530 -8.378 12.305 1.00 95.25 203 THR A CA 1
ATOM 1660 C C . THR A 1 203 ? -1.394 -9.404 12.238 1.00 95.25 203 THR A C 1
ATOM 1662 O O . THR A 1 203 ? -0.260 -9.078 12.600 1.00 95.25 203 THR A O 1
ATOM 1665 N N . PRO A 1 204 ? -1.636 -10.623 11.724 1.00 95.12 204 PRO A N 1
ATOM 1666 C CA . PRO A 1 204 ? -0.543 -11.470 11.257 1.00 95.12 204 PRO A CA 1
ATOM 1667 C C . PRO A 1 204 ? 0.198 -10.808 10.086 1.00 95.12 204 PRO A C 1
ATOM 1669 O O . PRO A 1 204 ? -0.249 -9.792 9.541 1.00 95.12 204 PRO A O 1
ATOM 1672 N N . ASP A 1 205 ? 1.313 -11.411 9.680 1.00 95.50 205 ASP A N 1
ATOM 1673 C CA . ASP A 1 205 ? 2.007 -11.031 8.453 1.00 95.50 205 ASP A CA 1
ATOM 1674 C C . ASP A 1 205 ? 1.111 -11.351 7.251 1.00 95.50 205 ASP A C 1
ATOM 1676 O O . ASP A 1 205 ? 0.737 -12.502 7.004 1.00 95.50 205 ASP A O 1
ATOM 1680 N N . ILE A 1 206 ? 0.731 -10.313 6.511 1.00 96.25 206 ILE A N 1
ATOM 1681 C CA . ILE A 1 206 ? -0.214 -10.398 5.402 1.00 96.25 206 ILE A CA 1
ATOM 1682 C C . ILE A 1 206 ? 0.549 -10.253 4.094 1.00 96.25 206 ILE A C 1
ATOM 1684 O O . ILE A 1 206 ? 1.263 -9.276 3.893 1.00 96.25 206 ILE A O 1
ATOM 1688 N N . TRP A 1 207 ? 0.323 -11.187 3.171 1.00 96.00 207 TRP A N 1
ATOM 1689 C CA . TRP A 1 207 ? 0.794 -11.101 1.791 1.00 96.00 207 TRP A CA 1
ATOM 1690 C C . TRP A 1 207 ? -0.390 -10.907 0.850 1.00 96.00 207 TRP A C 1
ATOM 1692 O O . TRP A 1 207 ? -1.349 -11.682 0.877 1.00 96.00 207 TRP A O 1
ATOM 1702 N N . ARG A 1 208 ? -0.341 -9.861 0.022 1.00 96.06 208 ARG A N 1
ATOM 1703 C CA . ARG A 1 208 ? -1.394 -9.551 -0.954 1.00 96.06 208 ARG A CA 1
ATOM 1704 C C . ARG A 1 208 ? -0.817 -9.394 -2.346 1.00 96.06 208 ARG A C 1
ATOM 1706 O O . ARG A 1 208 ? 0.243 -8.799 -2.517 1.00 96.06 208 ARG A O 1
ATOM 1713 N N . ASN A 1 209 ? -1.556 -9.905 -3.325 1.00 95.25 209 ASN A N 1
ATOM 1714 C CA . ASN A 1 209 ? -1.253 -9.715 -4.736 1.00 95.25 209 ASN A CA 1
ATOM 1715 C C . ASN A 1 209 ? -1.373 -8.236 -5.077 1.00 95.25 209 ASN A C 1
ATOM 1717 O O . ASN A 1 209 ? -2.365 -7.596 -4.726 1.00 95.25 209 ASN A O 1
ATOM 1721 N N . ILE A 1 210 ? -0.362 -7.725 -5.763 1.00 93.31 210 ILE A N 1
ATOM 1722 C CA . ILE A 1 210 ? -0.338 -6.372 -6.289 1.00 93.31 210 ILE A CA 1
ATOM 1723 C C . ILE A 1 210 ? -1.184 -6.377 -7.557 1.00 93.31 210 ILE A C 1
ATOM 1725 O O . ILE A 1 210 ? -0.920 -7.139 -8.485 1.00 93.31 210 ILE A O 1
ATOM 1729 N N . THR A 1 211 ? -2.218 -5.542 -7.584 1.00 89.31 211 THR A N 1
ATOM 1730 C CA . THR A 1 211 ? -3.054 -5.369 -8.774 1.00 89.31 211 THR A CA 1
ATOM 1731 C C . THR A 1 211 ? -2.543 -4.198 -9.590 1.00 89.31 211 THR A C 1
ATOM 1733 O O . THR A 1 211 ? -2.288 -3.125 -9.036 1.00 89.31 211 THR A O 1
ATOM 1736 N N . GLU A 1 212 ? -2.410 -4.386 -10.899 1.00 82.62 212 GLU A N 1
ATOM 1737 C CA . GLU A 1 212 ? -2.100 -3.289 -11.809 1.00 82.62 212 GLU A CA 1
ATOM 1738 C C . GLU A 1 212 ? -3.174 -2.204 -11.708 1.00 82.62 212 GLU A C 1
ATOM 1740 O O . GLU A 1 212 ? -4.378 -2.479 -11.710 1.00 82.62 212 GLU A O 1
ATOM 1745 N N . ILE A 1 213 ? -2.735 -0.949 -11.623 1.00 74.44 213 ILE A N 1
ATOM 1746 C CA . ILE A 1 213 ? -3.646 0.191 -11.652 1.00 74.44 213 ILE A CA 1
ATOM 1747 C C . ILE A 1 213 ? -3.990 0.434 -13.120 1.00 74.44 213 ILE A C 1
ATOM 1749 O O . ILE A 1 213 ? -3.304 1.178 -13.818 1.00 74.44 213 ILE A O 1
ATOM 1753 N N . THR A 1 214 ? -5.037 -0.230 -13.600 1.00 55.66 214 THR A N 1
ATOM 1754 C CA . THR A 1 214 ? -5.586 0.041 -14.929 1.00 55.66 214 THR A CA 1
ATOM 1755 C C . THR A 1 214 ? -6.402 1.326 -14.854 1.00 55.66 214 THR A C 1
ATOM 1757 O O . THR A 1 214 ? -7.336 1.455 -14.061 1.00 55.66 214 THR A O 1
ATOM 1760 N N . SER A 1 215 ? -6.037 2.324 -15.655 1.00 50.16 215 SER A N 1
ATOM 1761 C CA . SER A 1 215 ? -6.734 3.610 -15.718 1.00 50.16 215 SER A CA 1
ATOM 1762 C C . SER A 1 215 ? -8.063 3.473 -16.474 1.00 50.16 215 SER A C 1
ATOM 1764 O O . SER A 1 215 ? -8.231 4.098 -17.512 1.00 50.16 215 SER A O 1
ATOM 1766 N N . GLY A 1 216 ? -8.967 2.578 -16.060 1.00 37.81 216 GLY A N 1
ATOM 1767 C CA . GLY A 1 216 ? -10.281 2.356 -16.693 1.00 37.81 216 GLY A CA 1
ATOM 1768 C C . GLY A 1 216 ? -10.266 1.905 -18.165 1.00 37.81 216 GLY A C 1
ATOM 1769 O O . GLY A 1 216 ? -11.307 1.564 -18.713 1.00 37.81 216 GLY A O 1
ATOM 1770 N N . ILE A 1 217 ? -9.098 1.862 -18.803 1.00 43.31 217 ILE A N 1
ATOM 1771 C CA . ILE A 1 217 ? -8.880 1.378 -20.157 1.00 43.31 217 ILE A CA 1
ATOM 1772 C C . ILE A 1 217 ? -8.288 -0.012 -19.985 1.00 43.31 217 ILE A C 1
ATOM 1774 O O . ILE A 1 217 ? -7.133 -0.172 -19.592 1.00 43.31 217 ILE A O 1
ATOM 1778 N N . GLN A 1 218 ? -9.119 -1.025 -20.202 1.00 35.12 218 GLN A N 1
ATOM 1779 C CA . GLN A 1 218 ? -8.736 -2.422 -20.088 1.00 35.12 218 GLN A CA 1
ATOM 1780 C C . GLN A 1 218 ? -7.722 -2.782 -21.178 1.00 35.12 218 GLN A C 1
ATOM 1782 O O . GLN A 1 218 ? -8.076 -3.242 -22.262 1.00 35.12 218 GLN A O 1
ATOM 1787 N N . THR A 1 219 ? -6.439 -2.571 -20.903 1.00 42.94 219 THR A N 1
ATOM 1788 C CA . THR A 1 219 ? -5.369 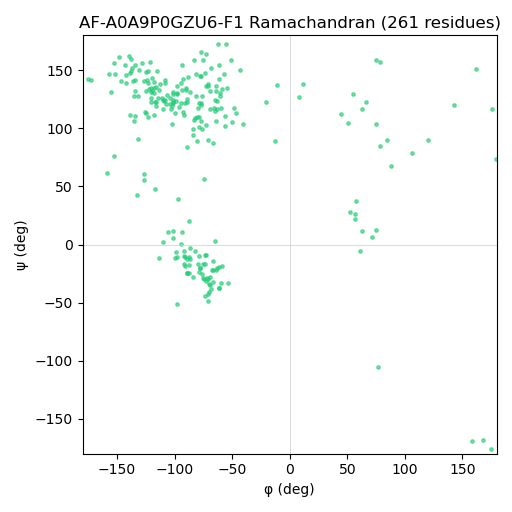-3.131 -21.721 1.00 42.94 219 THR A CA 1
ATOM 1789 C C . THR A 1 219 ? -5.130 -4.555 -21.248 1.00 42.94 219 THR A C 1
ATOM 1791 O O . THR A 1 219 ? -4.606 -4.773 -20.161 1.00 42.94 219 THR A O 1
ATOM 1794 N N . GLN A 1 220 ? -5.551 -5.532 -22.051 1.00 40.50 220 GLN A N 1
ATOM 1795 C CA . GLN A 1 220 ? -5.121 -6.922 -21.891 1.00 40.50 220 GLN A CA 1
ATOM 1796 C C . GLN A 1 220 ? -3.579 -7.005 -21.807 1.00 40.50 220 GLN A C 1
ATOM 1798 O O . GLN A 1 220 ? -2.918 -6.078 -22.291 1.00 40.50 220 GLN A O 1
ATOM 1803 N N . PRO A 1 221 ? -3.001 -8.091 -21.247 1.00 45.81 221 PRO A N 1
ATOM 1804 C CA . PRO A 1 221 ? -1.553 -8.299 -21.208 1.00 45.81 221 PRO A CA 1
ATOM 1805 C C . PRO A 1 221 ? -0.950 -8.024 -22.588 1.00 45.81 221 PRO A C 1
ATOM 1807 O O . PRO A 1 221 ? -1.281 -8.687 -23.572 1.00 45.81 221 PRO A O 1
ATOM 1810 N N . ARG A 1 222 ? -0.141 -6.968 -22.683 1.00 54.69 222 ARG A N 1
ATOM 1811 C CA . ARG A 1 222 ? 0.169 -6.290 -23.953 1.00 54.69 222 ARG A CA 1
ATOM 1812 C C . ARG A 1 222 ? 1.353 -6.892 -24.718 1.00 54.69 222 ARG A C 1
ATOM 1814 O O . ARG A 1 222 ? 1.888 -6.245 -25.614 1.00 54.69 222 ARG A O 1
ATOM 1821 N N . ASP A 1 223 ? 1.690 -8.142 -24.412 1.00 52.56 223 ASP A N 1
ATOM 1822 C CA . ASP A 1 223 ? 2.732 -8.935 -25.072 1.00 52.56 223 ASP A CA 1
ATOM 1823 C C . ASP A 1 223 ? 2.129 -10.176 -25.753 1.00 52.56 223 ASP A C 1
ATOM 1825 O O . ASP A 1 223 ? 2.587 -11.307 -25.606 1.00 52.56 223 ASP A O 1
ATOM 1829 N N . GLY A 1 224 ? 1.048 -9.971 -26.508 1.00 51.44 224 GLY A N 1
ATOM 1830 C CA . GLY A 1 224 ? 0.533 -10.995 -27.413 1.00 51.44 224 GLY A CA 1
ATOM 1831 C C . GLY A 1 224 ? 1.493 -11.233 -28.595 1.00 51.44 224 GLY A C 1
ATOM 1832 O O . GLY A 1 224 ? 2.153 -10.298 -29.049 1.00 51.44 224 GLY A O 1
ATOM 1833 N N . PRO A 1 225 ? 1.530 -12.444 -29.184 1.00 52.28 225 PRO A N 1
ATOM 1834 C CA . PRO A 1 225 ? 2.431 -12.814 -30.289 1.00 52.28 225 PRO A CA 1
ATOM 1835 C C . PRO A 1 225 ? 2.195 -12.051 -31.609 1.00 52.28 225 PRO A C 1
ATOM 1837 O O . PRO A 1 225 ? 2.838 -12.344 -32.613 1.00 52.28 225 PRO A O 1
ATOM 1840 N N . LYS A 1 226 ? 1.261 -11.093 -31.636 1.00 54.69 226 LYS A N 1
ATOM 1841 C CA . LYS A 1 226 ? 0.803 -10.388 -32.843 1.00 54.69 226 LYS A CA 1
ATOM 1842 C C . LYS A 1 226 ? 1.402 -8.989 -33.024 1.00 54.69 226 LYS A C 1
ATOM 1844 O O . LYS A 1 226 ? 0.962 -8.253 -33.899 1.00 54.69 226 LYS A O 1
ATOM 1849 N N . GLY A 1 227 ? 2.423 -8.641 -32.245 1.00 57.19 227 GLY A N 1
ATOM 1850 C CA . GLY A 1 227 ? 3.009 -7.306 -32.274 1.00 57.19 227 GLY A CA 1
ATOM 1851 C C . GLY A 1 227 ? 2.131 -6.265 -31.577 1.00 57.19 227 GLY A C 1
ATOM 1852 O O . GLY A 1 227 ? 0.937 -6.470 -31.354 1.00 57.19 227 GLY A O 1
ATOM 1853 N N . SER A 1 228 ? 2.739 -5.156 -31.172 1.00 61.66 228 SER A N 1
ATOM 1854 C CA . SER A 1 228 ? 2.065 -4.086 -30.437 1.00 61.66 228 SER A CA 1
ATOM 1855 C C . SER A 1 228 ? 2.559 -2.708 -30.873 1.00 61.66 228 SER A C 1
ATOM 1857 O O . SER A 1 228 ? 3.726 -2.526 -31.235 1.00 61.66 228 SER A O 1
ATOM 1859 N N . ILE A 1 229 ? 1.634 -1.743 -30.860 1.00 67.69 229 ILE A N 1
ATOM 1860 C CA . ILE A 1 229 ? 1.881 -0.334 -31.176 1.00 67.69 229 ILE A CA 1
ATOM 1861 C C . ILE A 1 229 ? 1.498 0.495 -29.952 1.00 67.69 229 ILE A C 1
ATOM 1863 O O . ILE A 1 229 ? 0.381 0.382 -29.439 1.00 67.69 229 ILE A O 1
ATOM 1867 N N . GLU A 1 230 ? 2.424 1.319 -29.476 1.00 71.00 230 GLU A N 1
ATOM 1868 C CA . GLU A 1 230 ? 2.167 2.327 -28.4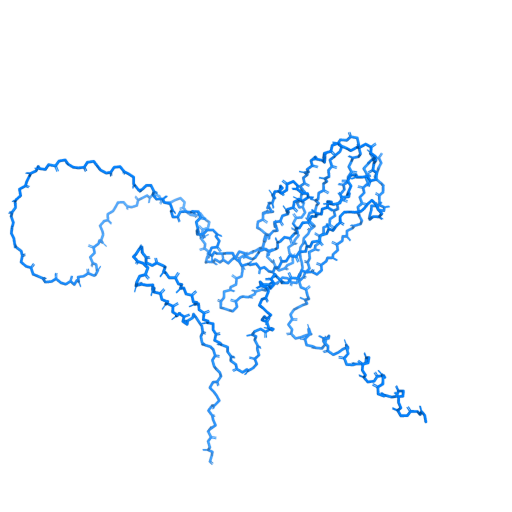51 1.00 71.00 230 GLU A CA 1
ATOM 1869 C C . GLU A 1 230 ? 2.037 3.694 -29.128 1.00 71.00 230 GLU A C 1
ATOM 1871 O O . GLU A 1 230 ? 2.923 4.121 -29.870 1.00 71.00 230 GLU A O 1
ATOM 1876 N N . LEU A 1 231 ? 0.902 4.350 -28.881 1.00 72.62 231 LEU A N 1
ATOM 1877 C CA . LEU A 1 231 ? 0.583 5.690 -29.358 1.00 72.62 231 LEU A CA 1
ATOM 1878 C C . LEU A 1 231 ? 0.397 6.604 -28.150 1.00 72.62 231 LEU A C 1
ATOM 1880 O O . LEU A 1 231 ? -0.308 6.245 -27.204 1.00 72.62 231 LEU A O 1
ATOM 1884 N N . THR A 1 232 ? 0.983 7.788 -28.218 1.00 75.12 232 THR A N 1
ATOM 1885 C CA . THR A 1 232 ? 0.733 8.898 -27.305 1.00 75.12 232 THR A CA 1
ATOM 1886 C C . THR A 1 232 ? -0.037 9.957 -28.072 1.00 75.12 232 THR A C 1
ATOM 1888 O O . THR A 1 232 ? 0.420 10.411 -29.115 1.00 75.12 232 THR A O 1
ATOM 1891 N N . LEU A 1 233 ? -1.203 10.342 -27.561 1.00 78.62 233 LEU A N 1
ATOM 1892 C CA . LEU A 1 233 ? -1.982 11.454 -28.090 1.00 78.62 233 LEU A CA 1
ATOM 1893 C C . LEU A 1 233 ? -1.817 12.648 -27.155 1.00 78.62 233 LEU A C 1
ATOM 1895 O O . LEU A 1 233 ? -2.075 12.528 -25.956 1.00 78.62 233 LEU A O 1
ATOM 1899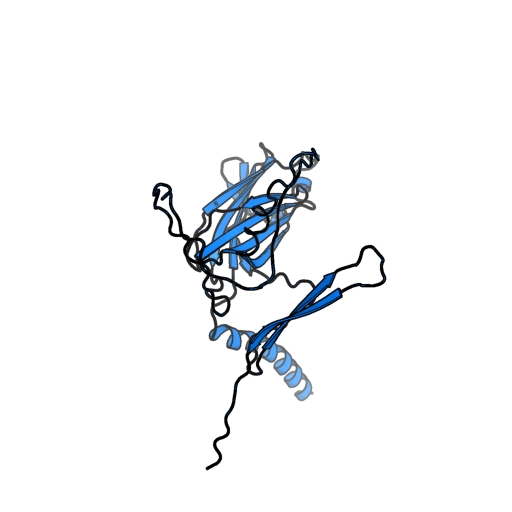 N N . GLN A 1 234 ? -1.421 13.788 -27.700 1.00 72.81 234 GLN A N 1
ATOM 1900 C CA . GLN A 1 234 ? -1.356 15.053 -26.991 1.00 72.81 234 GLN A CA 1
ATOM 1901 C C . GLN A 1 234 ? -2.266 16.056 -27.694 1.00 72.81 234 GLN A C 1
ATOM 1903 O O . GLN A 1 234 ? -2.221 16.204 -28.906 1.00 72.81 234 GLN A O 1
ATOM 1908 N N . TYR A 1 235 ? -3.100 16.741 -26.924 1.00 81.00 235 TYR A N 1
ATOM 1909 C CA . TYR A 1 235 ? -3.958 17.806 -27.424 1.00 81.00 235 TYR A CA 1
ATOM 1910 C C . TYR A 1 235 ? -3.540 19.119 -26.765 1.00 81.00 235 TYR A C 1
ATOM 1912 O O . TYR A 1 235 ? -3.533 19.225 -25.537 1.00 81.00 235 TYR A O 1
ATOM 1920 N N . GLY A 1 236 ? -3.126 20.081 -27.581 1.00 72.44 236 GLY A N 1
ATOM 1921 C CA . GLY A 1 236 ? -2.808 21.443 -27.181 1.00 72.44 236 GLY A CA 1
ATOM 1922 C C . GLY A 1 236 ? -3.962 22.361 -27.552 1.00 72.44 236 GLY A C 1
ATOM 1923 O O . GLY A 1 236 ? -4.286 22.482 -28.727 1.00 72.44 236 GLY A O 1
ATOM 1924 N N . VAL A 1 237 ? -4.557 22.999 -26.547 1.00 73.50 237 VAL A N 1
ATOM 1925 C CA . VAL A 1 237 ? -5.608 24.002 -26.745 1.00 73.50 237 VAL A CA 1
ATOM 1926 C C . VAL A 1 237 ? -4.954 25.334 -27.093 1.00 73.50 237 VAL A C 1
ATOM 1928 O O . VAL A 1 237 ? -4.062 25.779 -26.360 1.00 73.50 237 VAL A O 1
ATOM 1931 N N . SER A 1 238 ? -5.374 25.964 -28.187 1.00 76.25 238 SER A N 1
ATOM 1932 C CA . SER A 1 238 ? -4.917 27.307 -28.537 1.00 76.25 238 SER A CA 1
ATOM 1933 C C . SER A 1 238 ? -5.704 28.367 -27.765 1.00 76.25 238 SER A C 1
ATOM 1935 O O . SER A 1 238 ? -6.887 28.209 -27.472 1.00 76.25 238 SER A O 1
ATOM 1937 N N . GLU A 1 239 ? -5.052 29.479 -27.418 1.00 73.00 239 GLU A N 1
ATOM 1938 C CA . GLU A 1 239 ? -5.695 30.567 -26.659 1.00 73.00 239 GLU A CA 1
ATOM 1939 C C . GLU A 1 239 ? -6.838 31.247 -27.434 1.00 73.00 239 GLU A C 1
ATOM 1941 O O . GLU A 1 239 ? -7.726 31.844 -26.830 1.00 73.00 239 GLU A O 1
ATOM 1946 N N . ASP A 1 240 ? -6.832 31.135 -28.764 1.00 76.62 240 ASP A N 1
ATOM 1947 C CA . ASP A 1 240 ? -7.859 31.666 -29.663 1.00 76.62 240 ASP A CA 1
ATOM 1948 C C . ASP A 1 240 ? -8.979 30.655 -29.983 1.00 76.62 240 ASP A C 1
ATOM 1950 O O . ASP A 1 240 ? -9.951 31.020 -30.643 1.00 76.62 240 ASP A O 1
ATOM 1954 N N . GLY A 1 241 ? -8.866 29.397 -29.531 1.00 67.94 241 GLY A N 1
ATOM 1955 C CA . GLY A 1 241 ? -9.847 28.328 -29.760 1.00 67.94 241 GLY A CA 1
ATOM 1956 C C . GLY A 1 241 ? -10.055 27.933 -31.228 1.00 67.94 241 GLY A C 1
ATOM 1957 O O . GLY A 1 241 ? -11.023 27.240 -31.538 1.00 67.94 241 GLY A O 1
ATOM 1958 N N . THR A 1 242 ? -9.191 28.388 -32.142 1.00 72.62 242 THR A N 1
ATOM 1959 C CA . THR A 1 242 ? -9.308 28.113 -33.590 1.00 72.62 242 THR A CA 1
ATOM 1960 C C . THR A 1 242 ? -8.180 27.247 -34.141 1.00 72.62 242 THR A C 1
ATOM 1962 O O . THR A 1 242 ? -8.292 26.747 -35.258 1.00 72.62 242 THR A O 1
ATOM 1965 N N . ASN A 1 243 ? -7.121 27.028 -33.358 1.00 73.88 243 ASN A N 1
ATOM 1966 C CA . ASN A 1 243 ? -5.882 26.378 -33.781 1.00 73.88 243 ASN A CA 1
ATOM 1967 C C . ASN A 1 243 ? -5.432 25.312 -32.778 1.00 73.88 243 ASN A C 1
ATOM 1969 O O . ASN A 1 243 ? -4.249 25.215 -32.443 1.00 73.88 243 ASN A O 1
ATOM 1973 N N . ASP A 1 244 ? -6.371 24.513 -32.280 1.00 83.69 244 ASP A N 1
ATOM 1974 C CA . ASP A 1 244 ? -6.005 23.408 -31.410 1.00 83.69 244 ASP A CA 1
ATOM 1975 C C . ASP A 1 244 ? -5.158 22.383 -32.169 1.00 83.69 244 ASP A C 1
ATOM 1977 O O . ASP A 1 244 ? -5.454 21.997 -33.303 1.00 83.69 244 ASP A O 1
ATOM 1981 N N . VAL A 1 245 ? -4.098 21.911 -31.521 1.00 77.38 245 VAL A N 1
ATOM 1982 C CA . VAL A 1 245 ? -3.154 20.965 -32.112 1.00 77.38 245 VAL A CA 1
ATOM 1983 C C . VAL A 1 245 ? -3.363 19.600 -31.483 1.00 77.38 245 VAL A C 1
ATOM 1985 O O . VAL A 1 245 ? -3.204 19.429 -30.278 1.00 77.38 245 VAL A O 1
ATOM 1988 N N . VAL A 1 246 ? -3.676 18.604 -32.308 1.00 78.00 246 VAL A N 1
ATOM 1989 C CA . VAL A 1 246 ? -3.623 17.193 -31.915 1.00 78.00 246 VAL A CA 1
ATOM 1990 C C . VAL A 1 246 ? -2.322 16.599 -32.444 1.00 78.00 246 VAL A C 1
ATOM 1992 O O . VAL A 1 246 ? -2.140 16.456 -33.651 1.00 78.00 246 VAL A O 1
ATOM 1995 N N . GLU A 1 247 ? -1.423 16.227 -31.543 1.00 76.00 247 GLU A N 1
ATOM 1996 C CA . GLU A 1 247 ? -0.190 15.512 -31.848 1.00 76.00 247 GLU A CA 1
ATOM 1997 C C . GLU A 1 247 ? -0.364 14.022 -31.520 1.00 76.00 247 GLU A C 1
ATOM 1999 O O . GLU A 1 247 ? -0.686 13.647 -30.391 1.00 76.00 247 GLU A O 1
ATOM 2004 N N . VAL A 1 248 ? -0.158 13.158 -32.517 1.00 81.19 248 VAL A N 1
ATOM 2005 C CA . VAL A 1 248 ? -0.151 11.698 -32.355 1.00 81.19 248 VAL A CA 1
ATOM 2006 C C . VAL A 1 248 ? 1.281 11.208 -32.534 1.00 81.19 248 VAL A C 1
ATOM 2008 O O . VAL A 1 248 ? 1.828 11.280 -33.633 1.00 81.19 248 VAL A O 1
ATOM 2011 N N . THR A 1 249 ? 1.863 10.637 -31.486 1.00 80.00 249 THR A N 1
ATOM 2012 C CA . THR A 1 249 ? 3.243 10.144 -31.499 1.00 80.00 249 THR A CA 1
ATOM 2013 C C . THR A 1 249 ? 3.273 8.638 -31.299 1.00 80.00 249 THR A C 1
ATOM 2015 O O . THR A 1 249 ? 2.798 8.122 -30.289 1.00 80.00 249 THR A O 1
ATOM 2018 N N . VAL A 1 250 ? 3.868 7.912 -32.246 1.00 78.44 250 VAL A N 1
ATOM 2019 C CA . VAL A 1 250 ? 4.140 6.476 -32.100 1.00 78.44 250 VAL A CA 1
ATOM 2020 C C . VAL A 1 250 ? 5.408 6.315 -31.267 1.00 78.44 250 VAL A C 1
ATOM 2022 O O . VAL A 1 250 ? 6.505 6.618 -31.729 1.00 78.44 250 VAL A O 1
ATOM 2025 N N . THR A 1 251 ? 5.278 5.836 -30.035 1.00 71.25 251 THR A N 1
ATOM 2026 C CA . THR A 1 251 ? 6.419 5.673 -29.120 1.00 71.25 251 THR A CA 1
ATOM 2027 C C . THR A 1 251 ? 7.093 4.315 -29.259 1.00 71.25 251 THR A C 1
ATOM 2029 O O . THR A 1 251 ? 8.279 4.175 -28.952 1.00 71.25 251 THR A O 1
ATOM 2032 N N . LYS A 1 252 ? 6.363 3.300 -29.735 1.00 62.69 252 LYS A N 1
ATOM 2033 C CA . LYS A 1 252 ? 6.903 1.954 -29.931 1.00 62.69 252 LYS A CA 1
ATOM 2034 C C . LYS A 1 252 ? 6.111 1.202 -30.989 1.00 62.69 252 LYS A C 1
ATOM 2036 O O . LYS A 1 252 ? 4.892 1.115 -30.910 1.00 62.69 252 LYS A O 1
ATOM 2041 N N . PHE A 1 253 ? 6.824 0.600 -31.932 1.00 60.62 253 PHE A N 1
ATOM 2042 C CA . PHE A 1 253 ? 6.271 -0.322 -32.917 1.00 60.62 253 PHE A CA 1
ATOM 2043 C C . PHE A 1 253 ? 7.053 -1.632 -32.830 1.00 60.62 253 PHE A C 1
ATOM 2045 O O . PHE A 1 253 ? 8.251 -1.660 -33.113 1.00 60.62 253 PHE A O 1
ATOM 2052 N N . ARG A 1 254 ? 6.412 -2.717 -32.388 1.00 58.94 254 ARG A N 1
ATOM 2053 C CA . ARG A 1 254 ? 7.007 -4.060 -32.416 1.00 58.94 254 ARG A CA 1
ATOM 2054 C C . ARG A 1 254 ? 6.171 -4.952 -33.315 1.00 58.94 254 ARG A C 1
ATOM 2056 O O . ARG A 1 254 ? 5.052 -5.295 -32.959 1.00 58.94 254 ARG A O 1
ATOM 2063 N N . CYS A 1 255 ? 6.732 -5.342 -34.454 1.00 53.81 255 CYS A N 1
ATOM 2064 C CA . CYS A 1 255 ? 6.173 -6.355 -35.344 1.00 53.81 255 CYS A CA 1
ATOM 2065 C C . CYS A 1 255 ? 7.117 -7.564 -35.406 1.00 53.81 255 CYS A C 1
ATOM 2067 O O . CYS A 1 255 ? 8.330 -7.420 -35.249 1.00 53.81 255 CYS A O 1
ATOM 2069 N N . SER A 1 256 ? 6.566 -8.760 -35.613 1.00 54.38 256 SER A N 1
ATOM 2070 C CA . SER A 1 256 ? 7.340 -9.938 -36.003 1.00 54.38 256 SER A CA 1
ATOM 2071 C C . SER A 1 256 ? 7.351 -10.021 -37.531 1.00 54.38 256 SER A C 1
ATOM 2073 O O . SER A 1 256 ? 6.321 -10.253 -38.158 1.00 54.38 256 SER A O 1
ATOM 2075 N N . LEU A 1 257 ? 8.513 -9.808 -38.150 1.00 50.94 257 LEU A N 1
ATOM 2076 C CA . LEU A 1 257 ? 8.707 -10.103 -39.570 1.00 50.94 257 LEU A CA 1
ATOM 2077 C C . LEU A 1 257 ? 8.852 -11.620 -39.721 1.00 50.94 257 LEU A C 1
ATOM 2079 O O . LEU A 1 257 ? 9.915 -12.177 -39.463 1.00 50.94 257 LEU A O 1
ATOM 2083 N N . GLN A 1 258 ? 7.774 -12.299 -40.109 1.00 54.28 258 GLN A N 1
ATOM 2084 C CA . GLN A 1 258 ? 7.866 -13.667 -40.612 1.00 54.28 258 GLN A CA 1
ATOM 2085 C C . GLN A 1 258 ? 8.204 -13.600 -42.100 1.00 54.28 258 GLN A C 1
ATOM 2087 O O . GLN A 1 258 ? 7.339 -13.345 -42.935 1.00 54.28 258 GLN A O 1
ATOM 2092 N N . THR A 1 259 ? 9.477 -13.791 -42.441 1.00 49.81 259 THR A N 1
ATOM 2093 C CA . THR A 1 259 ? 9.879 -13.992 -43.833 1.00 49.81 259 THR A CA 1
ATOM 2094 C C . THR A 1 259 ? 9.581 -15.437 -44.203 1.00 49.81 259 THR A C 1
ATOM 2096 O O . THR A 1 259 ? 10.335 -16.341 -43.844 1.00 49.81 259 THR A O 1
ATOM 2099 N N . ASN A 1 260 ? 8.477 -15.668 -44.913 1.00 43.97 260 ASN A N 1
ATOM 2100 C CA . ASN A 1 260 ? 8.257 -16.943 -45.586 1.00 43.97 260 ASN A CA 1
ATOM 2101 C C . ASN A 1 260 ? 9.238 -17.019 -46.762 1.00 43.97 260 ASN A C 1
ATOM 2103 O O . ASN A 1 260 ? 8.938 -16.559 -47.862 1.00 43.97 260 ASN A O 1
ATOM 2107 N N . ALA A 1 261 ? 10.433 -17.554 -46.508 1.00 48.94 261 ALA A N 1
ATOM 2108 C CA . ALA A 1 261 ? 11.323 -18.005 -47.565 1.00 48.94 261 ALA A CA 1
ATOM 2109 C C . ALA A 1 261 ? 10.615 -19.164 -48.275 1.00 48.94 261 ALA A C 1
ATOM 2111 O O . ALA A 1 261 ? 10.437 -20.239 -47.705 1.00 48.94 261 ALA A O 1
ATOM 2112 N N . THR A 1 262 ? 10.119 -18.900 -49.478 1.00 48.03 262 THR A N 1
ATOM 2113 C CA . THR A 1 262 ? 9.557 -19.922 -50.358 1.00 48.03 262 THR A CA 1
ATOM 2114 C C . THR A 1 262 ? 10.733 -20.621 -51.033 1.00 48.03 262 THR A C 1
ATOM 2116 O O . THR A 1 262 ? 11.537 -19.968 -51.694 1.00 48.03 262 THR A O 1
ATOM 2119 N N . SER A 1 263 ? 10.870 -21.920 -50.763 1.00 46.91 263 SER A N 1
ATOM 2120 C CA . SER A 1 263 ? 11.762 -22.858 -51.458 1.00 46.91 263 SER A CA 1
ATOM 2121 C C . SER A 1 263 ? 11.268 -23.147 -52.866 1.00 46.91 263 SER A C 1
ATOM 2123 O O . SER A 1 263 ? 10.036 -23.359 -52.974 1.00 46.91 263 SER A O 1
#

Radius of gyration: 27.97 Å; Cα contacts (8 Å, |Δi|>4): 382; chains: 1; bounding box: 66×89×78 Å

Mean predicted aligned error: 18.88 Å

Organism: Diabrotica balteata (NCBI:txid107213)

Foldseek 3Di:
DVVVVVVVVVVVVVVPCVVVVCVVAFHFKKWKKKWKAAPVQQKIKIWGQWIARFDQDDDPWGFQFKKKWKAKPPVRDIDIFPGAGDRTGGGGDMDMDHFDDDPDPQCSQVRIKMKIWMKGQTDDPPPPDDPDDDDDDDDPDDDDDDDDDDDDDDDDDDDDDDDDPPPPPPPVRVVRMDTSAMDMGRDGPVQFPDQDPNNMTMHPTDMDGGDHPDPPPDDDPQPDLAWDWDKDWDWAQDPVNPDIDIDIDTPDTDGDDDPPPDD

Nearest PDB structures (foldseek):
  8c5h-assembly1_S  TM=8.078E-01  e=1.129E-07  Rattus norvegicus
  7u4q-assembly1_B  TM=7.932E-01  e=7.725E-08  Homo sapiens
  3f04-assembly1_A  TM=7.161E-01  e=4.868E-07  Homo sapiens
  1ugk-assembly1_A  TM=7.049E-01  e=3.068E-06  Homo sapiens
  2cm5-assembly1_A  TM=6.752E-01  e=3.418E-06  Rattus norvegicus

Solvent-accessible surface area (backbone atoms only — not comparable to full-atom values): 16614 Å² total; per-residue (Å²): 128,65,73,68,58,54,54,53,52,53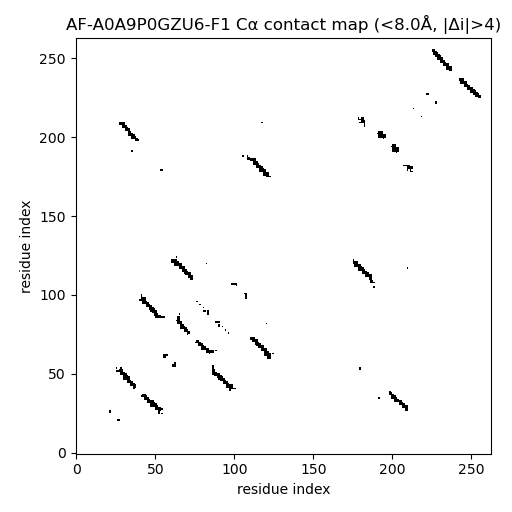,58,64,57,61,72,63,54,67,63,62,66,48,71,81,48,83,55,79,31,30,42,31,34,33,44,36,38,30,70,91,77,34,35,40,35,40,32,39,46,27,36,33,48,42,78,72,55,65,86,96,43,50,52,68,21,31,30,44,34,43,33,39,38,83,81,66,47,73,49,69,53,73,76,34,52,69,48,60,26,78,63,68,47,73,47,76,48,73,57,78,92,63,98,45,82,85,53,66,30,65,87,24,33,38,36,41,36,36,32,32,35,40,64,77,86,73,75,84,79,72,94,68,80,85,79,85,75,90,83,93,80,84,87,89,84,83,88,84,81,89,83,86,88,82,87,88,79,92,78,93,75,83,87,78,79,83,82,67,75,80,67,56,69,59,75,34,44,45,77,65,19,35,41,78,47,76,48,52,75,87,61,44,77,40,78,48,98,84,64,30,34,20,35,64,86,41,76,44,68,48,40,66,78,63,82,87,56,87,72,67,86,79,81,54,98,80,44,47,75,43,74,47,80,46,76,45,81,35,98,81,73,79,64,60,44,77,47,78,42,78,80,43,82,46,74,80,86,79,78,81,80,81,129